Protein AF-Q9P0J0-2-F1 (afdb_monomer)

Secondary structure (DSSP, 8-state):
------------TT-PPPP--S------S--HHHHHHHHHHHHHHHHHHHHHHHHHHHHHHHHHHHHHHHHHHHHHHHHHHHHHHHHHHHHHHHHHHSTT-TT--TT--SSS--S--PPPHHHHHTTS-HHHHHHHHHHHHHHHHTS--GGGTTS-TT-TTHHHHHHHHHHHTT---TTSSTTTS-------------------------------------

Mean predicted aligned error: 18.31 Å

Nearest PDB structures (foldseek):
  8ugh-assembly1_1Z  TM=8.785E-01  e=8.898E-19  Sus scrofa
  8rgq-assembly1_Z  TM=8.713E-01  e=4.388E-18  Mus musculus
  7ak6-assembly1_Z  TM=8.778E-01  e=2.312E-17  Mus musculus
  7vye-assembly1_W  TM=9.819E-01  e=4.234E-14  Sus scrofa
  7vwl-assembly1_W  TM=9.814E-01  e=5.904E-14  Sus scrofa

Structure (mmCIF, N/CA/C/O backbone):
data_AF-Q9P0J0-2-F1
#
_entry.id   AF-Q9P0J0-2-F1
#
loop_
_atom_site.group_PDB
_atom_site.id
_atom_site.type_symbol
_atom_site.label_atom_id
_atom_site.label_alt_id
_atom_site.label_comp_id
_atom_site.label_asym_id
_atom_site.label_entity_id
_atom_site.label_seq_id
_atom_site.pdbx_PDB_ins_code
_atom_site.Cartn_x
_atom_site.Cartn_y
_atom_site.Cartn_z
_atom_site.occupancy
_atom_site.B_iso_or_equiv
_atom_site.auth_seq_id
_atom_site.auth_comp_id
_atom_site.auth_asym_id
_atom_site.auth_atom_id
_atom_site.pdbx_PDB_model_num
ATOM 1 N N . MET A 1 1 ? 49.072 -26.802 -98.086 1.00 48.25 1 MET A N 1
ATOM 2 C CA . MET A 1 1 ? 47.870 -27.649 -97.924 1.00 48.25 1 MET A CA 1
ATOM 3 C C . MET A 1 1 ? 46.819 -26.839 -97.174 1.00 48.25 1 MET A C 1
ATOM 5 O O . MET A 1 1 ? 47.057 -26.522 -96.017 1.00 48.25 1 MET A O 1
ATOM 9 N N . ALA A 1 2 ? 45.715 -26.447 -97.814 1.00 47.75 2 ALA A N 1
ATOM 10 C CA . ALA A 1 2 ? 44.548 -25.887 -97.123 1.00 47.75 2 ALA A CA 1
ATOM 11 C C . ALA A 1 2 ? 43.496 -27.003 -96.977 1.00 47.75 2 ALA A C 1
ATOM 13 O O . ALA A 1 2 ? 43.151 -27.625 -97.978 1.00 47.75 2 ALA A O 1
ATOM 14 N N . ALA A 1 3 ? 43.029 -27.283 -95.754 1.00 55.41 3 ALA A N 1
ATOM 15 C CA . ALA A 1 3 ? 42.023 -28.310 -95.451 1.00 55.41 3 ALA A CA 1
ATOM 16 C C . ALA A 1 3 ? 40.693 -27.668 -95.001 1.00 55.41 3 ALA A C 1
ATOM 18 O O . ALA A 1 3 ? 40.686 -26.706 -94.232 1.00 55.41 3 ALA A O 1
ATOM 19 N N . SER A 1 4 ? 39.577 -28.203 -95.506 1.00 58.38 4 SER A N 1
ATOM 20 C CA . SER A 1 4 ? 38.187 -27.764 -95.294 1.00 58.38 4 SER A CA 1
ATOM 21 C C . SER A 1 4 ? 37.695 -27.950 -93.850 1.00 58.38 4 SER A C 1
ATOM 23 O O . SER A 1 4 ? 38.013 -28.946 -93.207 1.00 58.38 4 SER A O 1
ATOM 25 N N . LYS A 1 5 ? 36.881 -27.013 -93.344 1.00 64.50 5 LYS A N 1
ATOM 26 C CA . LYS A 1 5 ? 36.536 -26.870 -91.916 1.00 64.50 5 LYS A CA 1
ATOM 27 C C . LYS A 1 5 ? 35.114 -27.380 -91.587 1.00 64.50 5 LYS A C 1
ATOM 29 O O . LYS A 1 5 ? 34.146 -26.883 -92.153 1.00 64.50 5 LYS A O 1
ATOM 34 N N . VAL A 1 6 ? 34.998 -28.336 -90.654 1.00 75.94 6 VAL A N 1
ATOM 35 C CA . VAL A 1 6 ? 33.744 -28.868 -90.057 1.00 75.94 6 VAL A CA 1
ATOM 36 C C . VAL A 1 6 ? 33.065 -27.811 -89.165 1.00 75.94 6 VAL A C 1
ATOM 38 O O . VAL A 1 6 ? 33.755 -27.073 -88.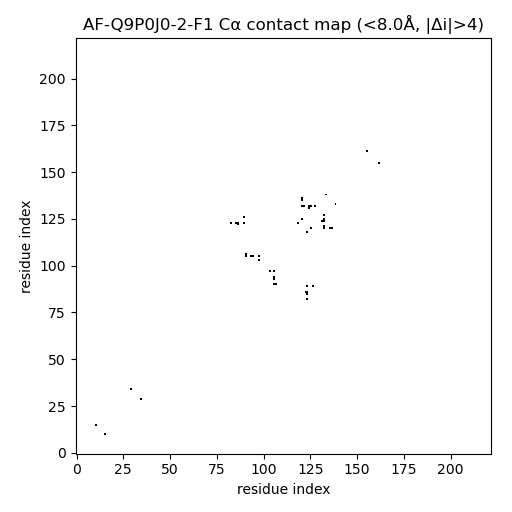460 1.00 75.94 6 VAL A O 1
ATOM 41 N N . LYS A 1 7 ? 31.722 -27.739 -89.171 1.00 77.19 7 LYS A N 1
ATOM 42 C CA . LYS A 1 7 ? 30.910 -26.834 -88.331 1.00 77.19 7 LYS A CA 1
ATOM 43 C C . LYS A 1 7 ? 30.279 -27.615 -87.164 1.00 77.19 7 LYS A C 1
ATOM 45 O O . LYS A 1 7 ? 29.222 -28.207 -87.326 1.00 77.19 7 LYS A O 1
ATOM 50 N N . GLN A 1 8 ? 30.965 -27.645 -86.021 1.00 86.56 8 GLN A N 1
ATOM 51 C CA . GLN A 1 8 ? 30.491 -28.196 -84.740 1.00 86.56 8 GLN A CA 1
ATOM 52 C C . GLN A 1 8 ? 29.826 -27.078 -83.918 1.00 86.56 8 GLN A C 1
ATOM 54 O O . GLN A 1 8 ? 30.292 -25.935 -83.986 1.00 86.56 8 GLN A O 1
ATOM 59 N N . ASP A 1 9 ? 28.809 -27.395 -83.108 1.00 85.12 9 ASP A N 1
ATOM 60 C CA . ASP A 1 9 ? 28.339 -26.483 -82.060 1.00 85.12 9 ASP A CA 1
ATOM 61 C C . ASP A 1 9 ? 29.479 -26.235 -81.071 1.00 85.12 9 ASP A C 1
ATOM 63 O O . ASP A 1 9 ? 29.944 -27.122 -80.356 1.00 85.12 9 ASP A O 1
ATOM 67 N N . MET A 1 10 ? 29.963 -25.005 -81.079 1.00 84.12 10 MET A N 1
ATOM 68 C CA . MET A 1 10 ? 30.933 -24.491 -80.130 1.00 84.12 10 MET A CA 1
ATOM 69 C C . MET A 1 10 ? 30.223 -23.452 -79.261 1.00 84.12 10 MET A C 1
ATOM 71 O O . MET A 1 10 ? 29.275 -22.819 -79.742 1.00 84.12 10 MET A O 1
ATOM 75 N N . PRO A 1 11 ? 30.647 -23.242 -77.999 1.00 85.94 11 PRO A N 1
ATOM 76 C CA . PRO A 1 11 ? 30.210 -22.062 -77.267 1.00 85.94 11 PRO A CA 1
ATOM 77 C C . PRO A 1 11 ? 30.457 -20.823 -78.140 1.00 85.94 11 PRO A C 1
ATOM 79 O O . PRO A 1 11 ? 31.408 -20.820 -78.935 1.00 85.94 11 PRO A O 1
ATOM 82 N N . PRO A 1 12 ? 29.610 -19.786 -78.026 1.00 84.56 12 PRO A N 1
ATOM 83 C CA . PRO A 1 12 ? 29.790 -18.570 -78.804 1.00 84.56 12 PRO A CA 1
ATOM 84 C C . PRO A 1 12 ? 31.242 -18.088 -78.662 1.00 84.56 12 PRO A C 1
ATOM 86 O O . PRO A 1 12 ? 31.808 -18.215 -77.570 1.00 84.56 12 PRO A O 1
ATOM 89 N N . PRO A 1 13 ? 31.878 -17.576 -79.732 1.00 79.56 13 PRO A N 1
ATOM 90 C CA . PRO A 1 13 ? 33.207 -16.987 -79.616 1.00 79.56 13 PRO A CA 1
ATOM 91 C C . PRO A 1 13 ? 33.130 -15.829 -78.604 1.00 79.56 13 PRO A C 1
ATOM 93 O O . PRO A 1 13 ? 32.589 -14.772 -78.911 1.00 79.56 13 PRO A O 1
ATOM 96 N N . GLY A 1 14 ? 33.579 -16.079 -77.366 1.00 87.31 14 GLY A N 1
ATOM 97 C CA . GLY A 1 14 ? 33.341 -15.232 -76.185 1.00 87.31 14 GLY A CA 1
ATOM 98 C C . GLY A 1 14 ? 32.964 -15.995 -74.902 1.00 87.31 14 GLY A C 1
ATOM 99 O O . GLY A 1 14 ? 33.111 -15.451 -73.812 1.00 87.31 14 GLY A O 1
ATOM 100 N N . GLY A 1 15 ? 32.551 -17.263 -75.008 1.00 88.19 15 GLY A N 1
ATOM 101 C CA . GLY A 1 15 ? 32.118 -18.080 -73.870 1.00 88.19 15 GLY A CA 1
ATOM 102 C C . GLY A 1 15 ? 30.765 -17.647 -73.288 1.00 88.19 15 GLY A C 1
ATOM 103 O O . GLY A 1 15 ? 30.146 -16.688 -73.744 1.00 88.19 15 GLY A O 1
ATOM 104 N N . TYR A 1 16 ? 30.282 -18.376 -72.280 1.00 89.19 16 TYR A N 1
ATOM 105 C CA . TYR A 1 16 ? 29.146 -17.927 -71.471 1.00 89.19 16 TYR A CA 1
ATOM 106 C C . TYR A 1 16 ? 29.608 -16.911 -70.424 1.00 89.19 16 TYR A C 1
ATOM 108 O O . TYR A 1 16 ? 30.768 -16.920 -70.005 1.00 89.19 16 TYR A O 1
ATOM 116 N N . GLY A 1 17 ? 28.687 -16.053 -69.983 1.00 90.56 17 GLY A N 1
ATOM 117 C CA . GLY A 1 17 ? 28.950 -15.133 -68.881 1.00 90.56 17 GLY A CA 1
ATOM 118 C C . GLY A 1 17 ? 29.396 -15.879 -67.610 1.00 90.56 17 GLY A C 1
ATOM 119 O O . GLY A 1 17 ? 29.002 -17.032 -67.408 1.00 90.56 17 GLY A O 1
ATOM 120 N N . PRO A 1 18 ? 30.207 -15.249 -66.745 1.00 91.31 18 PRO A N 1
ATOM 121 C CA . PRO A 1 18 ? 30.619 -15.854 -65.482 1.00 91.31 18 PRO A CA 1
ATOM 122 C C . PRO A 1 18 ? 29.413 -16.236 -64.610 1.00 91.31 18 PRO A C 1
ATOM 124 O O . PRO A 1 18 ? 28.496 -15.438 -64.427 1.00 91.31 18 PRO A O 1
ATOM 127 N N . ILE A 1 19 ? 29.428 -17.453 -64.058 1.00 89.44 19 ILE A N 1
ATOM 128 C CA . ILE A 1 19 ? 28.424 -17.936 -63.102 1.00 89.44 19 ILE A CA 1
ATOM 129 C C . ILE A 1 19 ? 29.005 -17.820 -61.691 1.00 89.44 19 ILE A C 1
ATOM 131 O O . ILE A 1 19 ? 30.003 -18.470 -61.364 1.00 89.44 19 ILE A O 1
ATOM 135 N N . ASP A 1 20 ? 28.357 -17.034 -60.834 1.00 90.75 20 ASP A N 1
ATOM 136 C CA . ASP A 1 20 ? 28.738 -16.892 -59.429 1.00 90.75 20 ASP A CA 1
ATOM 137 C C . ASP A 1 20 ? 28.285 -18.113 -58.610 1.00 90.75 20 ASP A C 1
ATOM 139 O O . ASP A 1 20 ? 27.206 -18.140 -58.026 1.00 90.75 20 ASP A O 1
ATOM 143 N N . TYR A 1 21 ? 29.132 -19.141 -58.525 1.00 92.44 21 TYR A N 1
ATOM 144 C CA . TYR A 1 21 ? 28.886 -20.332 -57.692 1.00 92.44 21 TYR A CA 1
ATOM 145 C C . TYR A 1 21 ? 29.146 -20.094 -56.192 1.00 92.44 21 TYR A C 1
ATOM 147 O O . TYR A 1 21 ? 28.904 -20.970 -55.358 1.00 92.44 21 TYR A O 1
ATOM 155 N N . LYS A 1 22 ? 29.695 -18.928 -55.827 1.00 93.25 22 LYS A N 1
ATOM 156 C CA . LYS A 1 22 ? 30.064 -18.600 -54.446 1.00 93.25 22 LYS A CA 1
ATOM 157 C C . LYS A 1 22 ? 28.842 -18.150 -53.652 1.00 93.25 22 LYS A C 1
ATOM 159 O O . LYS A 1 22 ? 28.061 -17.313 -54.089 1.00 93.25 22 LYS A O 1
ATOM 164 N N . ARG A 1 23 ? 28.750 -18.631 -52.412 1.00 92.75 23 ARG A N 1
ATOM 165 C CA . ARG A 1 23 ? 27.765 -18.171 -51.429 1.00 92.75 23 ARG A CA 1
ATOM 166 C C . ARG A 1 23 ? 27.988 -16.682 -51.109 1.00 92.75 23 ARG A C 1
ATOM 168 O O . ARG A 1 23 ? 28.930 -16.336 -50.402 1.00 92.75 23 ARG A O 1
ATOM 175 N N . ASN A 1 24 ? 27.097 -15.813 -51.576 1.00 87.69 24 ASN A N 1
ATOM 176 C CA . ASN A 1 24 ? 27.168 -14.356 -51.427 1.00 87.69 24 ASN A CA 1
ATOM 177 C C . ASN A 1 24 ? 26.191 -13.823 -50.359 1.00 87.69 24 ASN A C 1
ATOM 179 O O . ASN A 1 24 ? 25.325 -13.003 -50.656 1.00 87.69 24 ASN A O 1
ATOM 183 N N . LEU A 1 25 ? 26.313 -14.261 -49.095 1.00 88.12 25 LEU A N 1
ATOM 184 C CA . LEU A 1 25 ? 25.447 -13.716 -48.038 1.00 88.12 25 LEU A CA 1
ATOM 185 C C . LEU A 1 25 ? 25.870 -12.293 -47.664 1.00 88.12 25 LEU A C 1
ATOM 187 O O . LEU A 1 25 ? 26.957 -12.110 -47.107 1.00 88.12 25 LEU A O 1
ATOM 191 N N . PRO A 1 26 ? 25.007 -11.290 -47.881 1.00 87.06 26 PRO A N 1
ATOM 192 C CA . PRO A 1 26 ? 25.301 -9.940 -47.451 1.00 87.06 26 PRO A CA 1
ATOM 193 C C . PRO A 1 26 ? 25.247 -9.892 -45.922 1.00 87.06 26 PRO A C 1
ATOM 195 O O . PRO A 1 26 ? 24.241 -10.261 -45.312 1.00 87.06 26 PRO A O 1
ATOM 198 N N . ARG A 1 27 ? 26.326 -9.418 -45.291 1.00 82.19 27 ARG A N 1
ATOM 199 C CA . ARG A 1 27 ? 26.334 -9.100 -43.857 1.00 82.19 27 ARG A CA 1
ATOM 200 C C . ARG A 1 27 ? 25.465 -7.861 -43.635 1.00 82.19 27 ARG A C 1
ATOM 202 O O . ARG A 1 27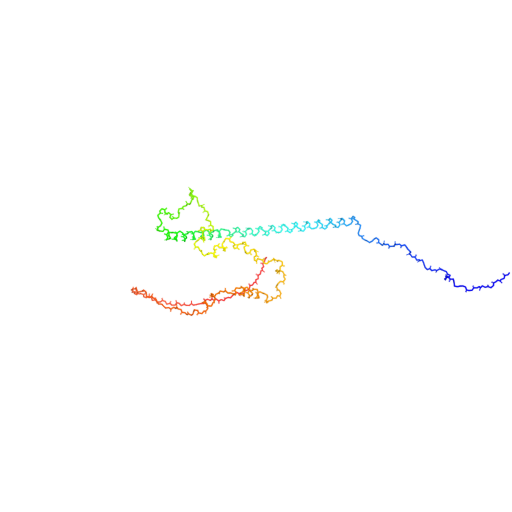 ? 25.955 -6.739 -43.672 1.00 82.19 27 ARG A O 1
ATOM 209 N N . ARG A 1 28 ? 24.158 -8.073 -43.483 1.00 85.19 28 ARG A N 1
ATOM 210 C CA . ARG A 1 28 ? 23.184 -7.035 -43.131 1.00 85.19 28 ARG A CA 1
ATOM 211 C C . ARG A 1 28 ? 22.968 -7.052 -41.624 1.00 85.19 28 ARG A C 1
ATOM 213 O O . ARG A 1 28 ? 22.782 -8.119 -41.047 1.00 85.19 28 ARG A O 1
ATOM 220 N N . GLY A 1 29 ? 22.984 -5.879 -41.007 1.00 87.75 29 GLY A N 1
ATOM 221 C CA . GLY A 1 29 ? 22.759 -5.719 -39.576 1.00 87.75 29 GLY A CA 1
ATOM 222 C C . GLY A 1 29 ? 23.622 -4.616 -38.981 1.00 87.75 29 GLY A C 1
ATOM 223 O O . GLY A 1 29 ? 24.635 -4.214 -39.551 1.00 87.75 29 GLY A O 1
ATOM 224 N N . LEU A 1 30 ? 23.193 -4.125 -37.826 1.00 86.50 30 LEU A N 1
ATOM 225 C CA . LEU A 1 30 ? 23.955 -3.193 -37.008 1.00 86.50 30 LEU A CA 1
ATOM 226 C C . LEU A 1 30 ? 25.161 -3.918 -36.385 1.00 86.50 30 LEU A C 1
ATOM 228 O O . LEU A 1 30 ? 25.089 -5.106 -36.072 1.00 86.50 30 LEU A O 1
ATOM 232 N N . SER A 1 31 ? 26.274 -3.209 -36.197 1.00 90.06 31 SER A N 1
ATOM 233 C CA . SER A 1 31 ? 27.426 -3.730 -35.449 1.00 90.06 31 SER A CA 1
ATOM 234 C C . SER A 1 31 ? 27.014 -4.110 -34.018 1.00 90.06 31 SER A C 1
ATOM 236 O O . SER A 1 31 ? 26.169 -3.436 -33.420 1.00 90.06 31 SER A O 1
ATOM 238 N N . GLY A 1 32 ? 27.631 -5.141 -33.428 1.00 90.50 32 GLY A N 1
ATOM 239 C CA . GLY A 1 32 ? 27.339 -5.558 -32.048 1.00 90.50 32 GLY A CA 1
ATOM 240 C C . GLY A 1 32 ? 27.475 -4.407 -31.041 1.00 90.50 32 GLY A C 1
ATOM 241 O O . GLY A 1 32 ? 26.612 -4.222 -30.188 1.00 90.50 32 GLY A O 1
ATOM 242 N N . TYR A 1 33 ? 28.481 -3.543 -31.219 1.00 94.19 33 TYR A N 1
ATOM 243 C CA . TYR A 1 33 ? 28.646 -2.332 -30.407 1.00 94.19 33 TYR A CA 1
ATOM 244 C C . TYR A 1 33 ? 27.510 -1.323 -30.598 1.00 94.19 33 TYR A C 1
ATOM 246 O O . TYR A 1 33 ? 27.054 -0.723 -29.629 1.00 94.19 33 TYR A O 1
ATOM 254 N N . SER A 1 34 ? 27.016 -1.154 -31.829 1.00 93.81 34 SER A N 1
ATOM 255 C CA . SER A 1 34 ? 25.881 -0.257 -32.080 1.00 93.81 34 SER A CA 1
ATOM 256 C C . SER A 1 34 ? 24.580 -0.781 -31.471 1.00 93.81 34 SER A C 1
ATOM 258 O O . SER A 1 34 ? 23.796 0.014 -30.967 1.00 93.81 34 SER A O 1
ATOM 260 N N . MET A 1 35 ? 24.375 -2.102 -31.421 1.00 93.50 35 MET A N 1
ATOM 261 C CA . MET A 1 35 ? 23.232 -2.684 -30.710 1.00 93.50 35 MET A CA 1
ATOM 262 C C . MET A 1 35 ? 23.311 -2.415 -29.203 1.00 93.50 35 MET A C 1
ATOM 264 O O . MET A 1 35 ? 22.318 -1.998 -28.610 1.00 93.50 35 MET A O 1
ATOM 268 N N . LEU A 1 36 ? 24.493 -2.582 -28.595 1.00 95.31 36 LEU A N 1
ATOM 269 C CA . LEU A 1 36 ? 24.708 -2.267 -27.177 1.00 95.31 36 LEU A CA 1
ATOM 270 C C . LEU A 1 36 ? 24.485 -0.779 -26.883 1.00 95.31 36 LEU A C 1
ATOM 272 O O . LEU A 1 36 ? 23.824 -0.445 -25.902 1.00 95.31 36 LEU A O 1
ATOM 276 N N . ALA A 1 37 ? 24.973 0.112 -27.748 1.00 96.25 37 ALA A N 1
ATOM 277 C CA . ALA A 1 37 ? 24.771 1.551 -27.601 1.00 96.25 37 ALA A CA 1
ATOM 278 C C . ALA A 1 37 ? 23.284 1.939 -27.675 1.00 96.25 37 ALA A C 1
ATOM 280 O O . ALA A 1 37 ? 22.811 2.710 -26.841 1.00 96.25 37 ALA A O 1
ATOM 281 N N . ILE A 1 38 ? 22.529 1.367 -28.621 1.00 97.00 38 ILE A N 1
ATOM 282 C CA . ILE A 1 38 ? 21.077 1.582 -28.729 1.00 97.00 38 ILE A CA 1
ATOM 283 C C . ILE A 1 38 ? 20.362 1.044 -27.485 1.00 97.00 38 ILE A C 1
ATOM 285 O O . ILE A 1 38 ? 19.526 1.742 -26.914 1.00 97.00 38 ILE A O 1
ATOM 289 N N . GLY A 1 39 ? 20.724 -0.158 -27.026 1.00 96.50 39 GLY A N 1
ATOM 290 C CA . GLY A 1 39 ? 20.168 -0.759 -25.814 1.00 96.50 39 GLY A CA 1
ATOM 291 C C . GLY A 1 39 ? 20.367 0.137 -24.592 1.00 96.50 39 GLY A C 1
ATOM 292 O O . GLY A 1 39 ? 19.395 0.522 -23.945 1.00 96.50 39 GLY A O 1
ATOM 293 N N . ILE A 1 40 ? 21.604 0.560 -24.328 1.00 97.62 40 ILE A N 1
ATOM 294 C CA . ILE A 1 40 ? 21.923 1.461 -23.211 1.00 97.62 40 ILE A CA 1
ATOM 295 C C . ILE A 1 40 ? 21.189 2.802 -23.361 1.00 97.62 40 ILE A C 1
ATOM 297 O O . ILE A 1 40 ? 20.609 3.287 -22.392 1.00 97.62 40 ILE A O 1
ATOM 301 N N . GLY A 1 41 ? 21.137 3.374 -24.568 1.00 97.75 41 GLY A N 1
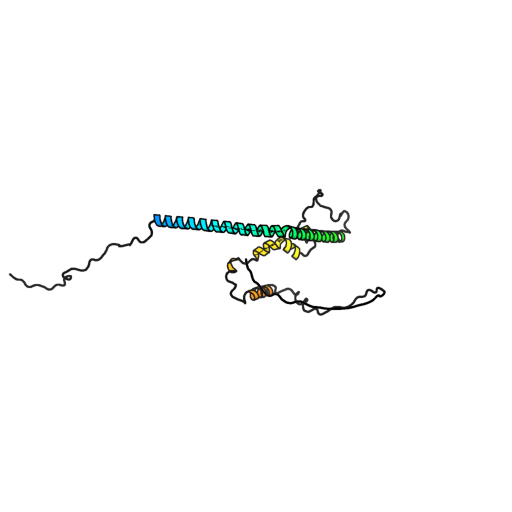ATOM 302 C CA . GLY A 1 41 ? 20.405 4.615 -24.835 1.00 97.75 41 GLY A CA 1
ATOM 303 C C . GLY A 1 41 ? 18.912 4.509 -24.509 1.00 97.75 41 GLY A C 1
ATOM 304 O O . GLY A 1 41 ? 18.361 5.383 -23.837 1.00 97.75 41 GLY A O 1
ATOM 305 N N . THR A 1 42 ? 18.266 3.409 -24.910 1.00 97.44 42 THR A N 1
ATOM 306 C CA . THR A 1 42 ? 16.846 3.162 -24.601 1.00 97.44 42 THR A CA 1
ATOM 307 C C . THR A 1 42 ? 16.601 2.965 -23.107 1.00 97.44 42 THR A C 1
ATOM 309 O O . THR A 1 42 ? 15.615 3.484 -22.587 1.00 97.44 42 THR A O 1
ATOM 312 N N . LEU A 1 43 ? 17.515 2.299 -22.391 1.00 97.62 43 LEU A N 1
ATOM 313 C CA . LEU A 1 43 ? 17.424 2.118 -20.941 1.00 97.62 43 LEU A CA 1
ATOM 314 C C . LEU A 1 43 ? 17.578 3.446 -20.196 1.00 97.62 43 LEU A C 1
ATOM 316 O O . LEU A 1 43 ? 16.770 3.740 -19.319 1.00 97.62 43 LEU A O 1
ATOM 320 N N . ILE A 1 44 ? 18.560 4.276 -20.562 1.00 98.06 44 ILE A N 1
ATOM 321 C CA . ILE A 1 44 ? 18.752 5.607 -19.961 1.00 98.06 44 ILE A CA 1
ATOM 322 C C . ILE A 1 44 ? 17.497 6.465 -20.166 1.00 98.06 44 ILE A C 1
ATOM 324 O O . ILE A 1 44 ? 17.005 7.081 -19.219 1.00 98.06 44 ILE A O 1
ATOM 328 N N . TYR A 1 45 ? 16.934 6.458 -21.377 1.00 97.81 45 TYR A N 1
ATOM 329 C CA . TYR A 1 45 ? 15.690 7.167 -21.674 1.00 97.81 45 TYR A CA 1
ATOM 330 C C . TYR A 1 45 ? 14.493 6.611 -20.879 1.00 97.81 45 TYR A C 1
ATOM 332 O O . TYR A 1 45 ? 13.723 7.374 -20.287 1.00 97.81 45 TYR A O 1
ATOM 340 N N . GLY A 1 46 ? 14.369 5.284 -20.793 1.00 97.94 46 GLY A N 1
ATOM 341 C CA . GLY A 1 46 ? 13.343 4.598 -20.009 1.00 97.94 46 GLY A CA 1
ATOM 342 C C . GLY A 1 46 ? 13.409 4.961 -18.525 1.00 97.94 46 GLY A C 1
ATOM 343 O O . GLY A 1 46 ? 12.416 5.416 -17.958 1.00 97.94 46 GLY A O 1
ATOM 344 N N . HIS A 1 47 ? 14.589 4.873 -17.909 1.00 97.94 47 HIS A N 1
ATOM 345 C CA . HIS A 1 47 ? 14.804 5.273 -16.517 1.00 97.94 47 HIS A CA 1
ATOM 346 C C . HIS A 1 47 ? 14.506 6.759 -16.276 1.00 97.94 47 HIS A C 1
ATOM 348 O O . HIS A 1 47 ? 13.892 7.100 -15.262 1.00 97.94 47 HIS A O 1
ATOM 354 N N . TRP A 1 48 ? 14.874 7.647 -17.205 1.00 98.00 48 TRP A N 1
ATOM 355 C CA . TRP A 1 48 ? 14.578 9.079 -17.099 1.00 98.00 48 TRP A CA 1
ATOM 356 C C . TRP A 1 48 ? 13.067 9.368 -17.137 1.00 98.00 48 TRP A C 1
ATOM 358 O O . TRP A 1 48 ? 12.561 10.124 -16.302 1.00 98.00 48 TRP A O 1
ATOM 368 N N . SER A 1 49 ? 12.332 8.720 -18.046 1.00 97.62 49 SER A N 1
ATOM 369 C CA . SER A 1 49 ? 10.874 8.864 -18.160 1.00 97.62 49 SER A CA 1
ATOM 370 C C . SER A 1 49 ? 10.133 8.342 -16.919 1.00 97.62 49 SER A C 1
ATOM 372 O O . SER A 1 49 ? 9.292 9.052 -16.363 1.00 97.62 49 SER A O 1
ATOM 374 N N . ILE A 1 50 ? 10.520 7.168 -16.400 1.00 97.81 50 ILE A N 1
ATOM 375 C CA . ILE A 1 50 ? 9.989 6.599 -15.150 1.00 97.81 50 ILE A CA 1
ATOM 376 C C . ILE A 1 50 ? 10.299 7.506 -13.957 1.00 97.81 50 ILE A C 1
ATOM 378 O O . ILE A 1 50 ? 9.433 7.726 -13.113 1.00 97.81 50 ILE A O 1
ATOM 382 N N . MET A 1 51 ? 11.505 8.077 -13.878 1.00 97.38 51 MET A N 1
ATOM 383 C CA . MET A 1 51 ? 11.862 9.013 -12.811 1.00 97.38 51 MET A CA 1
ATOM 384 C C . MET A 1 51 ? 10.967 10.259 -12.830 1.00 97.38 51 MET A C 1
ATOM 386 O O . MET A 1 51 ? 10.496 10.683 -11.773 1.00 97.38 51 MET A O 1
ATOM 390 N N . LYS A 1 52 ? 10.699 10.830 -14.013 1.00 97.12 52 LYS A N 1
ATOM 391 C CA . LYS A 1 52 ? 9.773 11.962 -14.170 1.00 97.12 52 LYS A CA 1
ATOM 392 C C . LYS A 1 52 ? 8.353 11.579 -13.736 1.00 97.12 52 LYS A C 1
ATOM 394 O O . LYS A 1 52 ? 7.755 12.293 -12.938 1.00 97.12 52 LYS A O 1
ATOM 399 N N . TRP A 1 53 ? 7.853 10.429 -14.189 1.00 97.94 53 TRP A N 1
ATOM 400 C CA . TRP A 1 53 ? 6.509 9.948 -13.861 1.00 97.94 53 TRP A CA 1
ATOM 401 C C . TRP A 1 53 ? 6.329 9.605 -12.378 1.00 97.94 53 TRP A C 1
ATOM 403 O O . TRP A 1 53 ? 5.321 9.951 -11.774 1.00 97.94 53 TRP A O 1
ATOM 413 N N . ASN A 1 54 ? 7.319 8.977 -11.743 1.00 97.88 54 ASN A N 1
ATOM 414 C CA . ASN A 1 54 ? 7.268 8.656 -10.316 1.00 97.88 54 ASN A CA 1
ATOM 415 C C . ASN A 1 54 ? 7.248 9.909 -9.438 1.00 97.88 54 ASN A C 1
ATOM 417 O O . ASN A 1 54 ? 6.619 9.900 -8.383 1.00 97.88 54 ASN A O 1
ATOM 421 N N . ARG A 1 55 ? 7.925 10.986 -9.855 1.00 97.38 55 ARG A N 1
ATOM 422 C CA . ARG A 1 55 ? 7.838 12.279 -9.160 1.00 97.38 55 ARG A CA 1
ATOM 423 C C . ARG A 1 55 ? 6.429 12.849 -9.245 1.00 97.38 55 ARG A C 1
ATOM 425 O O . ARG A 1 55 ? 5.921 13.305 -8.230 1.00 97.38 55 ARG A O 1
ATOM 432 N N . GLU A 1 56 ? 5.804 12.755 -10.412 1.00 97.25 56 GLU A N 1
ATOM 433 C CA . GLU A 1 56 ? 4.434 13.223 -10.607 1.00 97.25 56 GLU A CA 1
ATOM 434 C C . GLU A 1 56 ? 3.420 12.396 -9.812 1.00 97.25 56 GLU A C 1
ATOM 436 O O . GLU A 1 56 ? 2.636 12.955 -9.056 1.00 97.25 56 GLU A O 1
ATOM 441 N N . ARG A 1 57 ? 3.515 11.060 -9.850 1.00 97.50 57 ARG A N 1
ATOM 442 C CA . ARG A 1 57 ? 2.669 10.183 -9.022 1.00 97.50 57 ARG A CA 1
ATOM 443 C C . ARG A 1 57 ? 2.780 10.490 -7.533 1.00 97.50 57 ARG A C 1
ATOM 445 O O . ARG A 1 57 ? 1.777 10.432 -6.836 1.00 97.50 57 ARG A O 1
ATOM 452 N N . ARG A 1 58 ? 3.978 10.828 -7.042 1.00 97.50 58 ARG A N 1
ATOM 453 C CA . ARG A 1 58 ? 4.149 11.228 -5.640 1.00 97.50 58 ARG A CA 1
ATOM 454 C C . ARG A 1 58 ? 3.482 12.563 -5.320 1.00 97.50 58 ARG A C 1
ATOM 456 O O . ARG A 1 58 ? 2.975 12.689 -4.217 1.00 97.50 58 ARG A O 1
ATOM 463 N N . ARG A 1 59 ? 3.451 13.524 -6.249 1.00 97.62 59 ARG A N 1
ATOM 464 C CA . ARG A 1 59 ? 2.710 14.786 -6.061 1.00 97.62 59 ARG A CA 1
ATOM 465 C C . ARG A 1 59 ? 1.210 14.528 -5.958 1.00 97.62 59 ARG A C 1
ATOM 467 O O . ARG A 1 59 ? 0.617 14.936 -4.973 1.00 97.62 59 ARG A O 1
ATOM 474 N N . LEU A 1 60 ? 0.659 13.734 -6.877 1.00 97.75 60 LEU A N 1
ATOM 475 C CA . LEU A 1 60 ? -0.752 13.330 -6.842 1.00 97.75 60 LEU A CA 1
ATOM 476 C C . LEU A 1 60 ? -1.108 12.584 -5.545 1.00 97.75 60 LEU A C 1
ATOM 478 O O . LEU A 1 60 ? -2.118 12.867 -4.921 1.00 97.75 60 LEU A O 1
ATOM 482 N N . GLN A 1 61 ? -0.243 11.675 -5.083 1.00 97.88 61 GLN A N 1
ATOM 483 C CA . GLN A 1 61 ? -0.452 10.987 -3.803 1.00 97.88 61 GLN A CA 1
ATOM 484 C C . GLN A 1 61 ? -0.422 11.938 -2.602 1.00 97.88 61 GLN A C 1
ATOM 486 O O . GLN A 1 61 ? -1.149 11.718 -1.638 1.00 97.88 61 GLN A O 1
ATOM 491 N N . ILE A 1 62 ? 0.429 12.967 -2.630 1.00 98.38 62 ILE A N 1
ATOM 492 C CA . ILE A 1 62 ? 0.460 13.992 -1.580 1.00 98.38 62 ILE A CA 1
ATOM 493 C C . ILE A 1 62 ? -0.851 14.783 -1.593 1.00 98.38 62 ILE A C 1
ATOM 495 O O . ILE A 1 62 ? -1.452 14.927 -0.534 1.00 98.38 62 ILE A O 1
ATOM 499 N N . GLU A 1 63 ? -1.336 15.197 -2.767 1.00 98.00 63 GLU A N 1
ATOM 500 C CA . GLU A 1 63 ? -2.637 15.866 -2.922 1.00 98.00 63 GLU A CA 1
ATOM 501 C C . GLU A 1 63 ? -3.791 14.997 -2.382 1.00 98.00 63 GLU A C 1
ATOM 503 O O . GLU A 1 63 ? -4.617 15.482 -1.608 1.00 98.00 63 GLU A O 1
ATOM 508 N N . ASP A 1 64 ? -3.808 13.694 -2.695 1.00 98.31 64 ASP A N 1
ATOM 509 C CA . ASP A 1 64 ? -4.800 12.740 -2.173 1.00 98.31 64 ASP A CA 1
ATOM 510 C C . ASP A 1 64 ? -4.736 12.616 -0.638 1.00 98.31 64 ASP A C 1
ATOM 512 O O . ASP A 1 64 ? -5.765 12.533 0.043 1.00 98.31 64 ASP A O 1
ATOM 516 N N . PHE A 1 65 ? -3.528 12.596 -0.062 1.00 98.31 65 PHE A N 1
ATOM 517 C CA . PHE A 1 65 ? -3.353 12.535 1.389 1.00 98.31 65 PHE A CA 1
ATOM 518 C C . PHE A 1 65 ? -3.748 13.840 2.079 1.00 98.31 65 PHE A C 1
ATOM 520 O O . PHE A 1 65 ? -4.391 13.781 3.125 1.00 98.31 65 PHE A O 1
ATOM 527 N N . GLU A 1 66 ? -3.426 14.997 1.505 1.00 98.38 66 GLU A N 1
ATOM 528 C CA . GLU A 1 66 ? -3.854 16.305 2.009 1.00 98.38 66 GLU A CA 1
ATOM 529 C C . GLU A 1 66 ? -5.382 16.439 1.963 1.00 98.38 66 GLU A C 1
ATOM 531 O O . GLU A 1 66 ? -5.997 16.823 2.962 1.00 98.38 66 GLU A O 1
ATOM 536 N N . ALA A 1 67 ? -6.010 16.013 0.861 1.00 98.00 67 ALA A N 1
ATOM 537 C CA . ALA A 1 67 ? -7.463 15.951 0.731 1.00 98.00 67 ALA A CA 1
ATOM 538 C C . ALA A 1 67 ? -8.091 15.039 1.798 1.00 98.00 67 ALA A C 1
ATOM 540 O O . ALA A 1 67 ? -9.089 15.402 2.425 1.00 98.00 67 ALA A O 1
ATOM 541 N N . ARG A 1 68 ? -7.484 13.875 2.068 1.00 97.88 68 ARG A N 1
ATOM 542 C CA . ARG A 1 68 ? -7.933 12.985 3.146 1.00 97.88 68 ARG A CA 1
ATOM 543 C C . ARG A 1 68 ? -7.785 13.644 4.515 1.00 97.88 68 ARG A C 1
ATOM 545 O O . ARG A 1 68 ? -8.747 13.623 5.276 1.00 97.88 68 ARG A O 1
ATOM 552 N N . ILE A 1 69 ? -6.624 14.224 4.830 1.00 98.31 69 ILE A N 1
ATOM 553 C CA . ILE A 1 69 ? -6.343 14.877 6.121 1.00 98.31 69 ILE A CA 1
ATOM 554 C C . ILE A 1 69 ? -7.359 15.990 6.408 1.00 98.31 69 ILE A C 1
ATOM 556 O O . ILE A 1 69 ? -7.830 16.093 7.539 1.00 98.31 69 ILE A O 1
ATOM 560 N N . ALA A 1 70 ? -7.760 16.756 5.389 1.00 98.06 70 ALA A N 1
ATOM 561 C CA . ALA A 1 70 ? -8.788 17.787 5.520 1.00 98.06 70 ALA A CA 1
ATOM 562 C C . ALA A 1 70 ? -10.171 17.226 5.914 1.00 98.06 70 ALA A C 1
ATOM 564 O O . ALA A 1 70 ? -10.910 17.873 6.655 1.00 98.06 70 ALA A O 1
ATOM 565 N N . LEU A 1 71 ? -10.519 16.017 5.455 1.00 98.00 71 LEU A N 1
ATOM 566 C CA . LEU A 1 71 ? -11.805 15.362 5.736 1.00 98.00 71 LEU A CA 1
ATOM 567 C C . LEU A 1 71 ? -11.808 14.520 7.023 1.00 98.00 71 LEU A C 1
ATOM 569 O O . LEU A 1 71 ? -12.871 14.316 7.612 1.00 98.00 71 LEU A O 1
ATOM 573 N N . LEU A 1 72 ? -10.642 14.044 7.479 1.00 98.19 72 LEU A N 1
ATOM 574 C CA . LEU A 1 72 ? -10.505 13.180 8.660 1.00 98.19 72 LEU A CA 1
ATOM 575 C C . LEU A 1 72 ? -11.272 13.656 9.909 1.00 98.19 72 LEU A C 1
ATOM 577 O O . LEU A 1 72 ? -11.961 12.819 10.488 1.00 98.19 72 LEU A O 1
ATOM 581 N N . PRO A 1 73 ? -11.209 14.929 10.357 1.00 98.31 73 PRO A N 1
ATOM 582 C CA . PRO A 1 73 ? -11.884 15.329 11.595 1.00 98.31 73 PRO A CA 1
ATOM 583 C C . PRO A 1 73 ? -13.414 15.240 11.508 1.00 98.31 73 PRO A C 1
ATOM 585 O O . PRO A 1 73 ? -14.064 14.933 12.506 1.00 98.31 73 PRO A O 1
ATOM 588 N N . LEU A 1 74 ? -13.994 15.472 10.325 1.00 98.12 74 LEU A N 1
ATOM 589 C CA . LEU A 1 74 ? -15.436 15.330 10.114 1.00 98.12 74 LEU A CA 1
ATOM 590 C C . LEU A 1 74 ? -15.849 13.859 10.160 1.00 98.12 74 LEU A C 1
ATOM 592 O O . LEU A 1 74 ? -16.754 13.501 10.911 1.00 98.12 74 LEU A O 1
ATOM 596 N N . LEU A 1 75 ? -15.136 13.007 9.417 1.00 97.88 75 LEU A N 1
ATOM 597 C CA . LEU A 1 75 ? -15.392 11.567 9.403 1.00 97.88 75 LEU A CA 1
ATOM 598 C C . LEU A 1 75 ? -15.218 10.955 10.795 1.00 97.88 75 LEU A C 1
ATOM 600 O O . LEU A 1 75 ? -16.042 10.145 11.205 1.00 97.88 75 LEU A O 1
ATOM 604 N N . GLN A 1 76 ? -14.200 11.390 11.544 1.00 98.25 76 GLN A N 1
ATOM 605 C CA . GLN A 1 76 ? -13.972 10.948 12.917 1.00 98.25 76 GLN A CA 1
ATOM 606 C C . GLN A 1 76 ? -15.161 11.300 13.824 1.00 98.25 76 GLN A C 1
ATOM 608 O O . GLN A 1 76 ? -15.662 10.443 14.549 1.00 98.25 76 GLN A O 1
ATOM 613 N N . ALA A 1 77 ? -15.672 12.533 13.742 1.00 98.50 77 ALA A N 1
ATOM 614 C CA . ALA A 1 77 ? -16.833 12.949 14.525 1.00 98.50 77 ALA A CA 1
ATOM 615 C C . ALA A 1 77 ? -18.106 12.159 14.165 1.00 98.50 77 ALA A C 1
ATOM 617 O O . ALA A 1 77 ? -18.903 11.831 15.045 1.00 98.50 77 ALA A O 1
ATOM 618 N N . GLU A 1 78 ? -18.311 11.838 12.885 1.00 98.62 78 GLU A N 1
ATOM 619 C CA . GLU A 1 78 ? -19.427 11.000 12.431 1.00 98.62 78 GLU A CA 1
ATOM 620 C C . GLU A 1 78 ? -19.303 9.556 12.933 1.00 98.62 78 GLU A C 1
ATOM 622 O O . GLU A 1 78 ? -20.284 8.992 13.425 1.00 98.62 78 GLU A O 1
ATOM 627 N N . THR A 1 79 ? -18.105 8.967 12.874 1.00 98.00 79 THR A N 1
ATOM 628 C CA . THR A 1 79 ? -17.859 7.611 13.384 1.00 98.00 79 THR A CA 1
ATOM 629 C C . THR A 1 79 ? -18.018 7.528 14.898 1.00 98.00 79 THR A C 1
ATOM 631 O O . THR A 1 79 ? -18.619 6.573 15.396 1.00 98.00 79 THR A O 1
ATOM 634 N N . ASP A 1 80 ? -17.565 8.545 15.634 1.00 98.44 80 ASP A N 1
ATOM 635 C CA . ASP A 1 80 ? -17.698 8.603 17.091 1.00 98.44 80 ASP A CA 1
ATOM 636 C C . ASP A 1 80 ? -19.182 8.691 17.486 1.00 98.44 80 ASP A C 1
ATOM 638 O O . ASP A 1 80 ? -19.657 7.921 18.319 1.00 98.44 80 ASP A O 1
ATOM 642 N N . ARG A 1 81 ? -19.971 9.545 16.814 1.00 98.38 81 ARG A N 1
ATOM 643 C CA . ARG A 1 81 ? -21.431 9.617 17.028 1.00 98.38 81 ARG A CA 1
ATOM 644 C C . ARG A 1 81 ? -22.121 8.291 16.723 1.00 98.38 81 ARG A C 1
ATOM 646 O O . ARG A 1 81 ? -22.930 7.834 17.525 1.00 98.38 81 ARG A O 1
ATOM 653 N N . ARG A 1 82 ? -21.794 7.667 15.587 1.00 97.69 82 ARG A N 1
ATOM 654 C CA . ARG A 1 82 ? -22.398 6.397 15.159 1.00 97.69 82 ARG A CA 1
ATOM 655 C C . ARG A 1 82 ? -22.112 5.272 16.155 1.00 97.69 82 ARG A C 1
ATOM 657 O O . ARG A 1 82 ? -23.015 4.519 16.502 1.00 97.69 82 ARG A O 1
ATOM 664 N N . THR A 1 83 ? -20.867 5.145 16.610 1.00 97.38 83 THR A N 1
ATOM 665 C CA . THR A 1 83 ? -20.460 4.088 17.554 1.00 97.38 83 THR A CA 1
ATOM 666 C C . THR A 1 83 ? -21.139 4.249 18.912 1.00 97.38 83 THR A C 1
ATOM 668 O O . THR A 1 83 ? -21.682 3.277 19.432 1.00 97.38 83 THR A O 1
ATOM 671 N N . LEU A 1 84 ? -21.199 5.473 19.447 1.00 97.69 84 LEU A N 1
ATOM 672 C CA . LEU A 1 84 ? -21.876 5.754 20.715 1.00 97.69 84 LEU A CA 1
ATOM 673 C C . LEU A 1 84 ? -23.395 5.562 20.636 1.00 97.69 84 LEU A C 1
ATOM 675 O O . LEU A 1 84 ? -23.981 5.074 21.598 1.00 97.69 84 LEU A O 1
ATOM 679 N N . GLN A 1 85 ? -24.030 5.901 19.508 1.00 97.88 85 GLN A N 1
ATOM 680 C CA . GLN A 1 85 ? -25.455 5.628 19.281 1.00 97.88 85 GLN A CA 1
ATOM 681 C C . GLN A 1 85 ? -25.752 4.127 19.335 1.00 97.88 85 GLN A C 1
ATOM 683 O O . GLN A 1 85 ? -26.608 3.713 20.108 1.00 97.88 85 GLN A O 1
ATOM 688 N N . MET A 1 86 ? -24.993 3.313 18.595 1.00 97.19 86 MET A N 1
ATOM 689 C CA . MET A 1 86 ? -25.179 1.856 18.586 1.00 97.19 86 MET A CA 1
ATOM 690 C C . MET A 1 86 ? -24.950 1.238 19.970 1.00 97.19 86 MET A C 1
ATOM 692 O O . MET A 1 86 ? -25.723 0.394 20.404 1.00 97.19 86 MET A O 1
ATOM 696 N N . LEU A 1 87 ? -23.922 1.682 20.699 1.00 97.31 87 LEU A N 1
ATOM 697 C CA . LEU A 1 87 ? -23.688 1.206 22.064 1.00 97.31 87 LEU A CA 1
ATOM 698 C C . LEU A 1 87 ? -24.804 1.624 23.022 1.00 97.31 87 LEU A C 1
ATOM 700 O O . LEU A 1 87 ? -25.173 0.851 23.900 1.00 97.31 87 LEU A O 1
ATOM 704 N N . ARG A 1 88 ? -25.357 2.831 22.859 1.00 97.50 88 ARG A N 1
ATOM 705 C CA . ARG A 1 88 ? -26.477 3.299 23.675 1.00 97.50 88 ARG A CA 1
ATOM 706 C C . ARG A 1 88 ? -27.740 2.475 23.424 1.00 97.50 88 ARG A C 1
ATOM 708 O O . ARG A 1 88 ? -28.376 2.086 24.396 1.00 97.50 88 ARG A O 1
ATOM 715 N N . GLU A 1 89 ? -28.058 2.198 22.160 1.00 97.31 89 GLU A N 1
ATOM 716 C CA . GLU A 1 89 ? -29.160 1.314 21.754 1.00 97.31 89 GLU A CA 1
ATOM 717 C C . GLU A 1 89 ? -28.983 -0.085 22.361 1.00 97.31 89 GLU A C 1
ATOM 719 O O . GLU A 1 89 ? -29.876 -0.578 23.048 1.00 97.31 89 GLU A O 1
ATOM 724 N N . ASN A 1 90 ? -27.794 -0.679 22.214 1.00 97.06 90 ASN A N 1
ATOM 725 C CA . ASN A 1 90 ? -27.507 -2.015 22.736 1.00 97.06 90 ASN A CA 1
ATOM 726 C C . ASN A 1 90 ? -27.597 -2.076 24.270 1.00 97.06 90 ASN A C 1
ATOM 728 O O . ASN A 1 90 ? -28.103 -3.058 24.800 1.00 97.06 90 ASN A O 1
ATOM 732 N N . LEU A 1 91 ? -27.167 -1.029 24.987 1.00 96.69 91 LEU A N 1
ATOM 733 C CA . LEU A 1 91 ? -27.306 -0.944 26.448 1.00 96.69 91 LEU A CA 1
ATOM 734 C C . LEU A 1 91 ? -28.771 -0.821 26.897 1.00 96.69 91 LEU A C 1
ATOM 736 O O . LEU A 1 91 ? -29.145 -1.363 27.937 1.00 96.69 91 LEU A O 1
ATOM 740 N N . GLU A 1 92 ? -29.603 -0.093 26.145 1.00 97.31 92 GLU A N 1
ATOM 741 C CA . GLU A 1 92 ? -31.041 0.018 26.421 1.00 97.31 92 GLU A CA 1
ATOM 742 C C . GLU A 1 92 ? -31.761 -1.316 26.170 1.00 97.31 92 GLU A C 1
ATOM 744 O O . GLU A 1 92 ? -32.579 -1.731 26.993 1.00 97.31 92 GLU A O 1
ATOM 749 N N . GLU A 1 93 ? -31.415 -2.029 25.095 1.00 96.38 93 GLU A N 1
ATOM 750 C CA . GLU A 1 93 ? -31.939 -3.369 24.810 1.00 96.38 93 GLU A CA 1
ATOM 751 C C . GLU A 1 93 ? -31.445 -4.416 25.820 1.00 96.38 93 GLU A C 1
ATOM 753 O O . GLU A 1 93 ? -32.244 -5.211 26.315 1.00 96.38 93 GLU A O 1
ATOM 758 N N . GLU A 1 94 ? -30.166 -4.385 26.205 1.00 96.19 94 GLU A N 1
ATOM 759 C CA . GLU A 1 94 ? -29.598 -5.252 27.243 1.00 96.19 94 GLU A CA 1
ATOM 760 C C . GLU A 1 94 ? -30.340 -5.077 28.574 1.00 96.19 94 GLU A C 1
ATOM 762 O O . GLU A 1 94 ? -30.722 -6.068 29.197 1.00 96.19 94 GLU A O 1
ATOM 767 N N . ALA A 1 95 ? -30.620 -3.832 28.982 1.00 95.31 95 ALA A N 1
ATOM 768 C CA . ALA A 1 95 ? -31.380 -3.542 30.198 1.00 95.31 95 ALA A CA 1
ATOM 769 C C . ALA A 1 95 ? -32.795 -4.144 30.174 1.00 95.31 95 ALA A C 1
ATOM 771 O O . ALA A 1 95 ? -33.312 -4.564 31.210 1.00 95.31 95 ALA A O 1
ATOM 772 N N . ILE A 1 96 ? -33.425 -4.189 28.996 1.00 96.06 96 ILE A N 1
ATOM 773 C CA . ILE A 1 96 ? -34.760 -4.767 28.810 1.00 96.06 96 ILE A CA 1
ATOM 774 C C . ILE A 1 96 ? -34.699 -6.301 28.820 1.00 96.06 96 ILE A C 1
ATOM 776 O O . ILE A 1 96 ? -35.554 -6.934 29.443 1.00 96.06 96 ILE A O 1
ATOM 780 N N . ILE A 1 97 ? -33.708 -6.893 28.146 1.00 95.31 97 ILE A N 1
ATOM 781 C CA . ILE A 1 97 ? -33.547 -8.347 27.992 1.00 95.31 97 ILE A CA 1
ATOM 782 C C . ILE A 1 97 ? -33.092 -9.001 29.307 1.00 95.31 97 ILE A C 1
ATOM 784 O O . ILE A 1 97 ? -33.597 -10.061 29.668 1.00 95.31 97 ILE A O 1
ATOM 788 N N . MET A 1 98 ? -32.172 -8.368 30.043 1.00 95.06 98 MET A N 1
ATOM 789 C CA . MET A 1 98 ? -31.492 -8.962 31.206 1.00 95.06 98 MET A CA 1
ATOM 790 C C . MET A 1 98 ? -32.145 -8.646 32.556 1.00 95.06 98 MET A C 1
ATOM 792 O O . MET A 1 98 ? -31.614 -9.022 33.598 1.00 95.06 98 MET A O 1
ATOM 796 N N . LYS A 1 99 ? -33.314 -7.996 32.569 1.00 93.62 99 LYS A N 1
ATOM 797 C CA . LYS A 1 99 ? -34.024 -7.612 33.804 1.00 93.62 99 LYS A CA 1
ATOM 798 C C . LYS A 1 99 ? -34.346 -8.789 34.745 1.00 93.62 99 LYS A C 1
A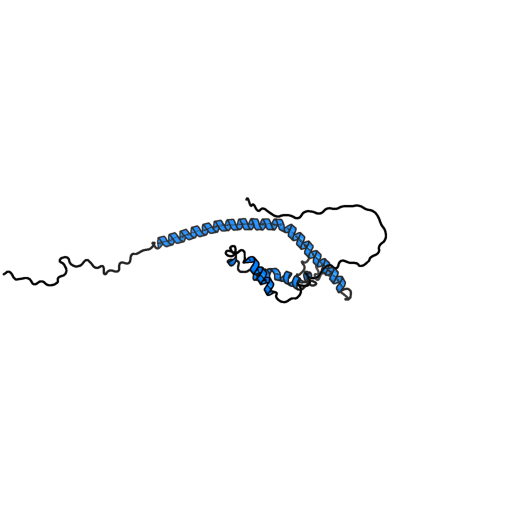TOM 800 O O . LYS A 1 99 ? -34.498 -8.576 35.943 1.00 93.62 99 LYS A O 1
ATOM 805 N N . ASP A 1 100 ? -34.485 -10.000 34.201 1.00 94.69 100 ASP A N 1
ATOM 806 C CA . ASP A 1 100 ? -34.953 -11.187 34.928 1.00 94.69 100 ASP A CA 1
ATOM 807 C C . ASP A 1 100 ? -33.797 -12.090 35.415 1.00 94.69 100 ASP A C 1
ATOM 809 O O . ASP A 1 100 ? -34.032 -13.068 36.127 1.00 94.69 100 ASP A O 1
ATOM 813 N N . VAL A 1 101 ? -32.546 -11.790 35.039 1.00 93.94 101 VAL A N 1
ATOM 814 C CA . VAL A 1 101 ? -31.377 -12.630 35.341 1.00 93.94 101 VAL A CA 1
ATOM 815 C C . VAL A 1 101 ? -30.712 -12.155 36.643 1.00 93.94 101 VAL A C 1
ATOM 817 O O . VAL A 1 101 ? -30.244 -11.015 36.699 1.00 93.94 101 VAL A O 1
ATOM 820 N N . PRO A 1 102 ? -30.638 -12.990 37.700 1.00 92.56 102 PRO A N 1
ATOM 821 C CA . PRO A 1 102 ? -29.903 -12.628 38.911 1.00 92.56 102 PRO A CA 1
ATOM 822 C C . PRO A 1 102 ? -28.398 -12.500 38.615 1.00 92.56 102 PRO A C 1
ATOM 824 O O . PRO A 1 102 ? -27.876 -13.165 37.726 1.00 92.56 102 PRO A O 1
ATOM 827 N N . ASP A 1 103 ? -27.705 -11.644 39.369 1.00 92.31 103 ASP A N 1
ATOM 828 C CA . ASP A 1 103 ? -26.260 -11.364 39.267 1.00 92.31 103 ASP A CA 1
ATOM 829 C C . ASP A 1 103 ? -25.769 -10.671 37.976 1.00 92.31 103 ASP A C 1
ATOM 831 O O . ASP A 1 103 ? -24.562 -10.480 37.810 1.00 92.31 103 ASP A O 1
ATOM 835 N N . TRP A 1 104 ? -26.661 -10.219 37.083 1.00 94.50 104 TRP A N 1
ATOM 836 C CA . TRP A 1 104 ? -26.267 -9.454 35.892 1.00 94.50 104 TRP A CA 1
ATOM 837 C C . TRP A 1 104 ? -26.170 -7.946 36.166 1.00 94.50 104 TRP A C 1
ATOM 839 O O . TRP A 1 104 ? -27.102 -7.333 36.691 1.00 94.50 104 TRP A O 1
ATOM 849 N N . LYS A 1 105 ? -25.061 -7.317 35.758 1.00 93.44 105 LYS A N 1
ATOM 850 C CA . LYS A 1 105 ? -24.896 -5.856 35.775 1.00 93.44 105 LYS A CA 1
ATOM 851 C C . LYS A 1 105 ? -24.852 -5.325 34.349 1.00 93.44 105 LYS A C 1
ATOM 853 O O . LYS A 1 105 ? -23.896 -5.564 33.617 1.00 93.44 105 LYS A O 1
ATOM 858 N N . VAL A 1 106 ? -25.880 -4.568 33.980 1.00 94.25 106 VAL A N 1
ATOM 859 C CA . VAL A 1 106 ? -25.994 -3.954 32.651 1.00 94.25 106 VAL A CA 1
ATOM 860 C C . VAL A 1 106 ? -24.815 -3.012 32.398 1.00 94.25 106 VAL A C 1
ATOM 862 O O . VAL A 1 106 ? -24.555 -2.117 33.208 1.00 94.25 106 VAL A O 1
ATOM 865 N N . GLY A 1 107 ? -24.123 -3.195 31.271 1.00 92.56 107 GLY A N 1
ATOM 866 C CA . GLY A 1 107 ? -23.006 -2.337 30.864 1.00 92.56 107 GLY A CA 1
ATOM 867 C C . GLY A 1 107 ? -21.744 -2.447 31.728 1.00 92.56 107 GLY A C 1
ATOM 868 O O . GLY A 1 107 ? -20.927 -1.523 31.729 1.00 92.56 107 GLY A O 1
ATOM 869 N N . GLU A 1 108 ? -21.566 -3.540 32.477 1.00 93.31 108 GLU A N 1
ATOM 870 C CA . GLU A 1 108 ? -20.312 -3.802 33.188 1.00 93.31 108 GLU A CA 1
ATOM 871 C C . GLU A 1 108 ? -19.169 -4.048 32.190 1.00 93.31 108 GLU A C 1
ATOM 873 O O . GLU A 1 108 ? -19.244 -4.903 31.309 1.00 93.31 108 GLU A O 1
ATOM 878 N N . SER A 1 109 ? -18.079 -3.286 32.321 1.00 93.31 109 SER A N 1
ATOM 879 C CA . SER A 1 109 ? -16.899 -3.483 31.483 1.00 9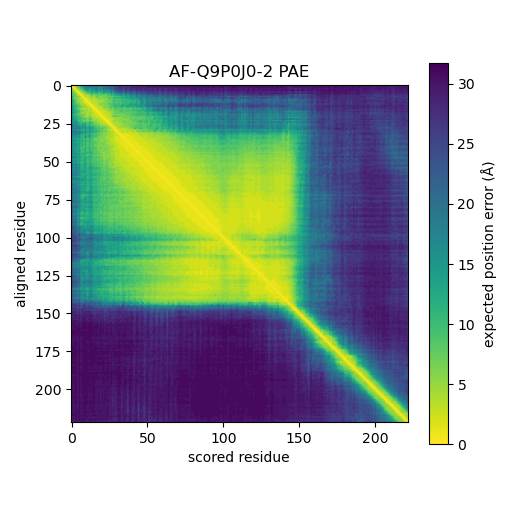3.31 109 SER A CA 1
ATOM 880 C C . SER A 1 109 ? -16.203 -4.796 31.842 1.00 93.31 109 SER A C 1
ATOM 882 O O . SER A 1 109 ? -15.818 -4.999 32.991 1.00 93.31 109 SER A O 1
ATOM 884 N N . VAL A 1 110 ? -15.934 -5.639 30.842 1.00 93.81 110 VAL A N 1
ATOM 885 C CA . VAL A 1 110 ? -15.171 -6.896 31.009 1.00 93.81 110 VAL A CA 1
ATOM 886 C C . VAL A 1 110 ? -13.725 -6.634 31.460 1.00 93.81 110 VAL A C 1
ATOM 888 O O . VAL A 1 110 ? -13.078 -7.480 32.073 1.00 93.81 110 VAL A O 1
ATOM 891 N N . PHE A 1 111 ? -13.198 -5.445 31.164 1.00 94.31 111 PHE A N 1
ATOM 892 C CA . PHE A 1 111 ? -11.842 -5.046 31.519 1.00 94.31 111 PHE A CA 1
ATOM 893 C C . PHE A 1 111 ? -11.775 -4.430 32.919 1.00 94.31 111 PHE A C 1
ATOM 895 O O . PHE A 1 111 ? -12.638 -3.659 33.322 1.00 94.31 111 PHE A O 1
ATOM 902 N N . HIS A 1 112 ? -10.668 -4.670 33.624 1.00 93.31 112 HIS A N 1
ATOM 903 C CA . HIS A 1 112 ? -10.381 -4.043 34.923 1.00 93.31 112 HIS A CA 1
ATOM 904 C C . HIS A 1 112 ? -9.936 -2.568 34.822 1.00 93.31 112 HIS A C 1
ATOM 906 O O . HIS A 1 112 ? -9.614 -1.946 35.832 1.00 93.31 112 HIS A O 1
ATOM 912 N N . THR A 1 113 ? -9.855 -2.005 33.612 1.00 94.62 113 THR A N 1
ATOM 913 C CA . THR A 1 113 ? -9.362 -0.643 33.360 1.00 94.62 113 THR A CA 1
ATOM 914 C C . THR A 1 113 ? -10.502 0.335 33.105 1.00 94.62 113 THR A C 1
ATOM 916 O O . THR A 1 113 ? -11.430 0.012 32.377 1.00 94.62 113 THR A O 1
ATOM 919 N N . THR A 1 114 ? -10.359 1.581 33.563 1.00 94.50 114 THR A N 1
ATOM 920 C CA . THR A 1 114 ? -11.298 2.687 33.275 1.00 94.50 114 THR A CA 1
ATOM 921 C C . THR A 1 114 ? -11.084 3.353 31.908 1.00 94.50 114 THR A C 1
ATOM 923 O O . THR A 1 114 ? -11.757 4.324 31.568 1.00 94.50 114 THR A O 1
ATOM 926 N N . ARG A 1 115 ? -10.119 2.872 31.116 1.00 95.94 115 ARG A N 1
ATOM 927 C CA . ARG A 1 115 ? -9.828 3.387 29.774 1.00 95.94 115 ARG A CA 1
ATOM 928 C C . ARG A 1 115 ? -10.929 2.964 28.798 1.00 95.94 115 ARG A C 1
ATOM 930 O O . ARG A 1 115 ? -11.354 1.816 28.817 1.00 95.94 115 ARG A O 1
ATOM 937 N N . TRP A 1 116 ? -11.297 3.856 27.878 1.00 95.50 116 TRP A N 1
ATOM 938 C CA . TRP A 1 116 ? -12.124 3.504 26.722 1.00 95.50 116 TRP A CA 1
ATOM 939 C C . TRP A 1 116 ? -11.471 2.411 25.867 1.00 95.50 116 TRP A C 1
ATOM 941 O O . TRP A 1 116 ? -10.327 2.561 25.420 1.00 95.50 116 TRP A O 1
ATOM 951 N N . VAL A 1 117 ? -12.218 1.341 25.607 1.00 96.12 117 VAL A N 1
ATOM 952 C CA . VAL A 1 117 ? -11.829 0.268 24.693 1.00 96.12 117 VAL A CA 1
ATOM 953 C C . VAL A 1 117 ? -12.759 0.321 23.479 1.00 96.12 117 VAL A C 1
ATOM 955 O O . VAL A 1 117 ? -13.974 0.340 23.665 1.00 96.12 117 VAL A O 1
ATOM 958 N N . PRO A 1 118 ? -12.226 0.381 22.243 1.00 96.25 118 PRO A N 1
ATOM 959 C CA . PRO A 1 118 ? -13.052 0.328 21.044 1.00 96.25 118 PRO A CA 1
ATOM 960 C C . PRO A 1 118 ? -13.865 -0.971 21.000 1.00 96.25 118 PRO A C 1
ATOM 962 O O . PRO A 1 118 ? -13.285 -2.037 21.227 1.00 96.25 118 PRO A O 1
ATOM 965 N N . PRO A 1 119 ? -15.166 -0.900 20.683 1.00 96.06 119 PRO A N 1
ATOM 966 C CA . PRO A 1 119 ? -16.021 -2.073 20.697 1.00 96.06 119 PRO A CA 1
ATOM 967 C C . PRO A 1 119 ? -15.692 -3.029 19.549 1.00 96.06 119 PRO A C 1
ATOM 969 O O . PRO A 1 119 ? -15.288 -2.614 18.455 1.00 96.06 119 PRO A O 1
ATOM 972 N N . LEU A 1 120 ? -15.905 -4.323 19.778 1.00 95.38 120 LEU A N 1
ATOM 973 C CA . LEU A 1 120 ? -15.824 -5.330 18.721 1.00 95.38 120 LEU A CA 1
ATOM 974 C C . LEU A 1 120 ? -17.009 -5.190 17.752 1.00 95.38 120 LEU A C 1
ATOM 976 O O . LEU A 1 120 ? -18.090 -4.732 18.116 1.00 95.38 1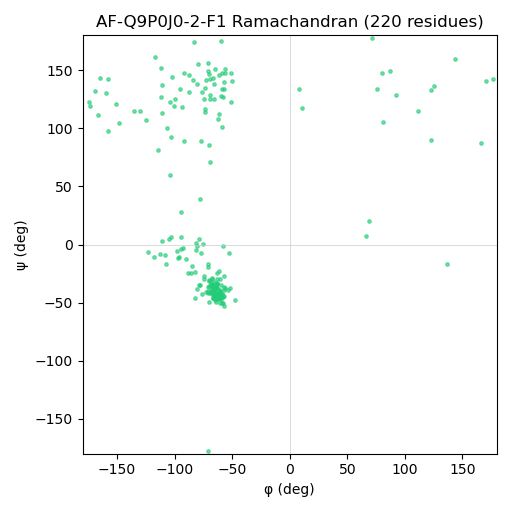20 LEU A O 1
ATOM 980 N N . ILE A 1 121 ? -16.852 -5.667 16.511 1.00 95.19 121 ILE A N 1
ATOM 981 C CA . ILE A 1 121 ? -17.961 -5.689 15.534 1.00 95.19 121 ILE A CA 1
ATOM 982 C C . ILE A 1 121 ? -19.158 -6.476 16.097 1.00 95.19 121 ILE A C 1
ATOM 984 O O . ILE A 1 121 ? -20.301 -6.067 15.911 1.00 95.19 121 ILE A O 1
ATOM 988 N N . GLY A 1 122 ? -18.900 -7.558 16.840 1.00 94.12 122 GLY A N 1
ATOM 989 C CA . GLY A 1 122 ? -19.940 -8.344 17.510 1.00 94.12 122 GLY A CA 1
ATOM 990 C C . GLY A 1 122 ? -20.657 -7.606 18.647 1.00 94.12 122 GLY A C 1
ATOM 991 O O . GLY A 1 122 ? -21.839 -7.843 18.852 1.00 94.12 122 GLY A O 1
ATOM 992 N N . GLU A 1 123 ? -19.989 -6.678 19.339 1.00 94.94 123 GLU A N 1
ATOM 993 C CA . GLU A 1 123 ? -20.609 -5.858 20.396 1.00 94.94 123 GLU A CA 1
ATOM 994 C C . GLU A 1 123 ? -21.520 -4.772 19.812 1.00 94.94 123 GLU A C 1
ATOM 996 O O . GLU A 1 123 ? -22.508 -4.394 20.433 1.00 94.94 123 GLU A O 1
ATOM 1001 N N . LEU A 1 124 ? -21.212 -4.283 18.606 1.00 96.25 124 LEU A N 1
ATOM 1002 C CA . LEU A 1 124 ? -22.028 -3.291 17.903 1.00 96.25 124 LEU A CA 1
ATOM 1003 C C . LEU A 1 124 ? -23.218 -3.920 17.167 1.00 96.25 124 LEU A C 1
ATOM 1005 O O . LEU A 1 124 ? -24.331 -3.409 17.252 1.00 96.25 124 LEU A O 1
ATOM 1009 N N . TYR A 1 125 ? -22.987 -5.014 16.436 1.00 96.38 125 TYR A N 1
ATOM 1010 C CA . TYR A 1 125 ? -23.977 -5.628 15.541 1.00 96.38 125 TYR A CA 1
ATOM 1011 C C . TYR A 1 125 ? -24.630 -6.902 16.104 1.00 96.38 125 TYR A C 1
ATOM 1013 O O . TYR A 1 125 ? -25.389 -7.546 15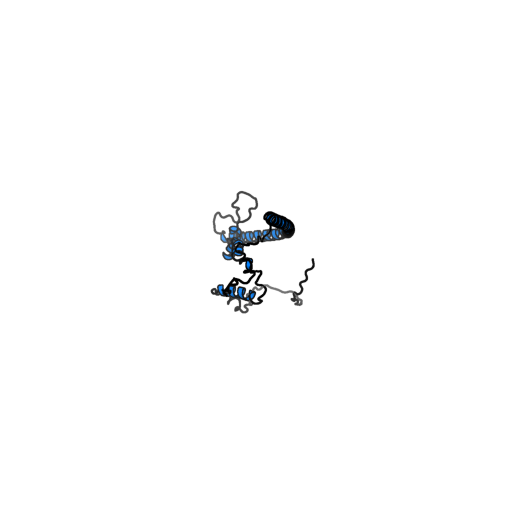.388 1.00 96.38 125 TYR A O 1
ATOM 1021 N N . GLY A 1 126 ? -24.369 -7.276 17.362 1.00 94.06 126 GLY A N 1
ATOM 1022 C CA . GLY A 1 126 ? -24.837 -8.541 17.947 1.00 94.06 126 GLY A CA 1
ATOM 1023 C C . GLY A 1 126 ? -26.359 -8.698 18.045 1.00 94.06 126 GLY A C 1
ATOM 1024 O O . GLY A 1 126 ? -26.854 -9.817 17.939 1.00 94.06 126 GLY A O 1
ATOM 1025 N N . LEU A 1 127 ? -27.095 -7.592 18.203 1.00 94.12 127 LEU A N 1
ATOM 1026 C CA . LEU A 1 127 ? -28.566 -7.573 18.287 1.00 94.12 127 LEU A CA 1
ATOM 1027 C C . LEU A 1 127 ? -29.244 -7.254 16.941 1.00 94.12 127 LEU A C 1
ATOM 1029 O O . LEU A 1 127 ? -30.454 -7.409 16.788 1.00 94.12 127 LEU A O 1
ATOM 1033 N N . ARG A 1 128 ? -28.463 -6.815 15.946 1.00 94.31 128 ARG A N 1
ATOM 1034 C CA . ARG A 1 128 ? -28.957 -6.392 14.629 1.00 94.31 128 ARG A CA 1
ATOM 1035 C C . ARG A 1 128 ? -29.175 -7.588 13.701 1.00 94.31 128 ARG A C 1
ATOM 1037 O O . ARG A 1 128 ? -28.849 -8.732 14.015 1.00 94.31 128 ARG A O 1
ATOM 1044 N N . THR A 1 129 ? -29.737 -7.322 12.523 1.00 96.19 129 THR A N 1
ATOM 1045 C CA . THR A 1 129 ? -29.952 -8.361 11.510 1.00 96.19 129 THR A CA 1
ATOM 1046 C C . THR A 1 129 ? -28.624 -8.979 11.066 1.00 96.19 129 THR A C 1
ATOM 1048 O O . THR A 1 129 ? -27.593 -8.310 10.954 1.00 96.19 129 THR A O 1
ATOM 1051 N N . THR A 1 130 ? -28.650 -10.277 10.759 1.00 94.38 130 THR A N 1
ATOM 1052 C CA . THR A 1 130 ? -27.456 -11.005 10.307 1.00 94.38 130 THR A CA 1
ATOM 1053 C C . THR A 1 130 ? -26.880 -10.423 9.017 1.00 94.38 130 THR A C 1
ATOM 1055 O O . THR A 1 130 ? -25.674 -10.480 8.806 1.00 94.38 130 THR A O 1
ATOM 1058 N N . GLU A 1 131 ? -27.722 -9.839 8.162 1.00 93.88 131 GLU A N 1
ATOM 1059 C CA . GLU A 1 131 ? -27.301 -9.166 6.930 1.00 93.88 131 GLU A CA 1
ATOM 1060 C C . GLU A 1 131 ? -26.431 -7.936 7.220 1.00 93.88 131 GLU A C 1
ATOM 1062 O O . GLU A 1 131 ? -25.362 -7.792 6.626 1.00 93.88 131 GLU A O 1
ATOM 1067 N N . GLU A 1 132 ? -26.838 -7.086 8.171 1.00 94.69 132 GLU A N 1
ATOM 1068 C CA . GLU A 1 132 ? -26.054 -5.921 8.598 1.00 94.69 132 GLU A CA 1
ATOM 1069 C C . GLU A 1 132 ? -24.718 -6.338 9.215 1.00 94.69 132 GLU A C 1
ATOM 1071 O O . GLU A 1 132 ? -23.680 -5.763 8.879 1.00 94.69 132 GLU A O 1
ATOM 1076 N N . ALA A 1 133 ? -24.726 -7.365 10.069 1.00 93.94 133 ALA 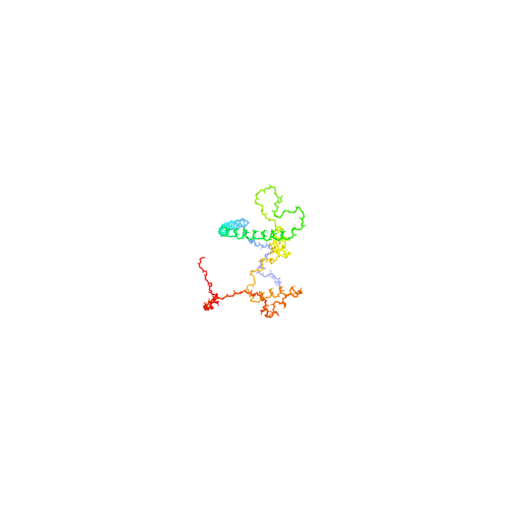A N 1
ATOM 1077 C CA . ALA A 1 133 ? -23.519 -7.881 10.706 1.00 93.94 133 ALA A CA 1
ATOM 1078 C C . ALA A 1 133 ? -22.518 -8.444 9.678 1.00 93.94 133 ALA A C 1
ATOM 1080 O O . ALA A 1 133 ? -21.336 -8.098 9.714 1.00 93.94 133 ALA A O 1
ATOM 1081 N N . LEU A 1 134 ? -22.990 -9.261 8.726 1.00 94.19 134 LEU A N 1
ATOM 1082 C CA . LEU A 1 134 ? -22.164 -9.822 7.650 1.00 94.19 134 LEU A CA 1
ATOM 1083 C C . LEU A 1 134 ? -21.643 -8.738 6.699 1.00 94.19 134 LEU A C 1
ATOM 1085 O O . LEU A 1 134 ? -20.490 -8.792 6.267 1.00 94.19 134 LEU A O 1
ATOM 1089 N N . HIS A 1 135 ? -22.466 -7.736 6.382 1.00 93.56 135 HIS A N 1
ATOM 1090 C CA . HIS A 1 135 ? -22.044 -6.609 5.557 1.00 93.56 135 HIS A CA 1
ATOM 1091 C C . HIS A 1 135 ? -20.984 -5.755 6.269 1.00 93.56 135 HIS A C 1
ATOM 1093 O O . HIS A 1 135 ? -20.014 -5.333 5.641 1.00 93.56 135 HIS A O 1
ATOM 1099 N N . ALA A 1 136 ? -21.116 -5.536 7.579 1.00 93.12 136 ALA A N 1
ATOM 1100 C CA . ALA A 1 136 ? -20.142 -4.789 8.367 1.00 93.12 136 ALA A CA 1
ATOM 1101 C C . ALA A 1 136 ? -18.797 -5.523 8.513 1.00 93.12 136 ALA A C 1
ATOM 1103 O O . ALA A 1 136 ? -17.748 -4.884 8.447 1.00 93.12 136 ALA A O 1
ATOM 1104 N N . SER A 1 137 ? -18.807 -6.848 8.689 1.00 93.19 137 SER A N 1
ATOM 1105 C CA . SER A 1 137 ? -17.583 -7.640 8.866 1.00 93.19 137 SER A CA 1
ATOM 1106 C C . SER A 1 137 ? -16.872 -7.960 7.551 1.00 93.19 137 SER A C 1
ATOM 1108 O O . SER A 1 137 ? -15.641 -7.946 7.493 1.00 93.19 137 SER A O 1
ATOM 1110 N N . HIS A 1 138 ? -17.627 -8.251 6.489 1.00 92.62 138 HIS A N 1
ATOM 1111 C CA . HIS A 1 138 ? -17.075 -8.793 5.251 1.00 92.62 138 HIS A CA 1
ATOM 1112 C C . HIS A 1 138 ? -17.277 -7.902 4.020 1.00 92.62 138 HIS A C 1
ATOM 1114 O O . HIS A 1 138 ? -16.632 -8.145 2.999 1.00 92.62 138 HIS A O 1
ATOM 1120 N N . GLY A 1 139 ? -18.094 -6.847 4.092 1.00 90.81 139 GLY A N 1
ATOM 1121 C CA . GLY A 1 139 ? -18.456 -6.021 2.934 1.00 90.81 139 GLY A CA 1
ATOM 1122 C C . GLY A 1 139 ? -17.257 -5.501 2.135 1.00 90.81 139 GLY A C 1
ATOM 1123 O O . GLY A 1 139 ? -17.291 -5.519 0.908 1.00 90.81 139 GLY A O 1
ATOM 1124 N N . PHE A 1 140 ? -16.157 -5.134 2.802 1.00 89.19 140 PHE A N 1
ATOM 1125 C CA . PHE A 1 140 ? -14.930 -4.683 2.133 1.00 89.19 140 PHE A CA 1
ATOM 1126 C C . PHE A 1 140 ? -14.262 -5.778 1.283 1.00 89.19 140 PHE A C 1
ATOM 1128 O O . PHE A 1 140 ? -13.914 -5.537 0.129 1.00 89.19 140 PHE A O 1
ATOM 1135 N N . MET A 1 141 ? -14.113 -6.989 1.827 1.00 88.12 141 MET A N 1
ATOM 1136 C CA . MET A 1 141 ? -13.468 -8.103 1.119 1.00 88.12 141 MET A CA 1
ATOM 1137 C C . MET A 1 141 ? -14.325 -8.600 -0.048 1.00 88.12 141 MET A C 1
ATOM 1139 O O . MET A 1 141 ? -13.812 -8.831 -1.139 1.00 88.12 141 MET A O 1
ATOM 1143 N N . TRP A 1 142 ? -15.639 -8.711 0.153 1.00 87.38 142 TRP A N 1
ATOM 1144 C CA . TRP A 1 142 ? -16.556 -9.163 -0.897 1.00 87.38 142 TRP A CA 1
ATOM 1145 C C . TRP A 1 142 ? -16.719 -8.123 -2.007 1.00 87.38 142 TRP A C 1
ATOM 1147 O O . TRP A 1 142 ? -16.910 -8.486 -3.165 1.00 87.38 142 TRP A O 1
ATOM 1157 N N . ALA A 1 143 ? -16.604 -6.830 -1.686 1.00 85.38 143 ALA A N 1
ATOM 1158 C CA . ALA A 1 143 ? -16.616 -5.775 -2.692 1.00 85.38 143 ALA A CA 1
ATOM 1159 C C . ALA A 1 143 ? -15.425 -5.872 -3.657 1.00 85.38 143 ALA A C 1
ATOM 1161 O O . ALA A 1 143 ? -15.596 -5.557 -4.831 1.00 85.38 143 ALA A O 1
ATOM 1162 N N . LEU A 1 144 ? -14.253 -6.321 -3.193 1.00 75.88 144 LEU A N 1
ATOM 1163 C CA . LEU A 1 144 ? -13.087 -6.551 -4.053 1.00 75.88 144 LEU A CA 1
ATOM 1164 C C . LEU A 1 144 ? -13.282 -7.764 -4.965 1.00 75.88 144 LEU A C 1
ATOM 1166 O O . LEU A 1 144 ? -12.977 -7.679 -6.148 1.00 75.88 144 LEU A O 1
ATOM 1170 N N . GLU A 1 145 ? -13.848 -8.855 -4.446 1.00 78.19 145 GLU A N 1
ATOM 1171 C CA . GLU A 1 145 ? -14.132 -10.057 -5.245 1.00 78.19 145 GLU A CA 1
ATOM 1172 C C . GLU A 1 145 ? -15.150 -9.778 -6.364 1.00 78.19 145 GLU A C 1
ATOM 1174 O O . GLU A 1 145 ? -15.079 -10.330 -7.459 1.00 78.19 145 GLU A O 1
ATOM 1179 N N . LEU A 1 146 ? -16.098 -8.874 -6.107 1.00 63.25 146 LEU A N 1
ATOM 1180 C CA . LEU A 1 146 ? -17.108 -8.468 -7.082 1.00 63.25 146 LEU A CA 1
ATOM 1181 C C . LEU A 1 146 ? -16.617 -7.416 -8.082 1.00 63.25 146 LEU A C 1
ATOM 1183 O O . LEU A 1 146 ? -17.378 -7.061 -8.988 1.00 63.25 146 LEU A O 1
ATOM 1187 N N . GLN A 1 147 ? -15.392 -6.898 -7.947 1.00 59.47 147 GLN A N 1
ATOM 1188 C CA . GLN A 1 147 ? -14.829 -6.029 -8.971 1.00 59.47 147 GLN A CA 1
ATOM 1189 C C . GLN A 1 147 ? -14.441 -6.894 -10.174 1.00 59.47 147 GLN A C 1
ATOM 1191 O O . GLN A 1 147 ? -13.520 -7.706 -10.066 1.00 59.47 147 GLN A O 1
ATOM 1196 N N . PRO A 1 148 ? -15.103 -6.741 -11.341 1.00 61.94 148 PRO A N 1
ATOM 1197 C CA . PRO A 1 148 ? -14.574 -7.344 -12.553 1.00 61.94 148 PRO A CA 1
ATOM 1198 C C . PRO A 1 148 ? -13.146 -6.822 -12.755 1.00 61.94 148 PRO A C 1
ATOM 1200 O O . PRO A 1 148 ? -12.865 -5.673 -12.384 1.00 61.94 148 PRO A O 1
ATOM 1203 N N . PRO A 1 149 ? -12.235 -7.626 -13.328 1.00 64.56 149 PRO A N 1
ATOM 1204 C CA . PRO A 1 149 ? -10.880 -7.170 -13.585 1.00 64.56 149 PRO A CA 1
ATOM 1205 C C . PRO A 1 149 ? -10.949 -5.830 -14.324 1.00 64.56 149 PRO A C 1
ATOM 1207 O O . PRO A 1 149 ? -11.552 -5.729 -15.393 1.00 64.56 149 PRO A O 1
ATOM 1210 N N . LEU A 1 150 ? -10.326 -4.794 -13.748 1.00 55.44 150 LEU A N 1
ATOM 1211 C CA . LEU A 1 150 ? -10.286 -3.415 -14.268 1.00 55.44 150 LEU A CA 1
ATOM 1212 C C . LEU A 1 150 ? -9.809 -3.308 -15.736 1.00 55.44 150 LEU A C 1
ATOM 1214 O O . LEU A 1 150 ? -9.888 -2.239 -16.336 1.00 55.44 150 LEU A O 1
ATOM 1218 N N . ALA A 1 151 ? -9.343 -4.411 -16.327 1.00 57.66 151 ALA A N 1
ATOM 1219 C CA . ALA A 1 151 ? -8.919 -4.546 -17.712 1.00 57.66 151 ALA A CA 1
ATOM 1220 C C . ALA A 1 151 ? -10.023 -4.278 -18.760 1.00 57.66 151 ALA A C 1
ATOM 1222 O O . ALA A 1 151 ? -9.686 -3.901 -19.882 1.00 57.66 151 ALA A O 1
ATOM 1223 N N . ASP A 1 152 ? -11.313 -4.400 -18.422 1.00 50.94 152 ASP A N 1
ATOM 1224 C CA . ASP A 1 152 ? -12.398 -4.263 -19.414 1.00 50.94 152 ASP A CA 1
ATOM 1225 C C . ASP A 1 152 ? -13.040 -2.866 -19.490 1.00 50.94 152 ASP A C 1
ATOM 1227 O O . ASP A 1 152 ? -13.756 -2.553 -20.446 1.00 50.94 152 ASP A O 1
ATOM 1231 N N . MET A 1 153 ? -12.738 -1.970 -18.547 1.00 50.19 153 MET A N 1
ATOM 1232 C CA . MET A 1 153 ? -13.385 -0.649 -18.482 1.00 50.19 153 MET A CA 1
ATOM 1233 C C . MET A 1 153 ? -12.949 0.303 -19.612 1.00 50.19 153 MET A C 1
ATOM 1235 O O . MET A 1 153 ? -13.674 1.235 -19.941 1.00 50.19 153 MET A O 1
ATOM 1239 N N . GLY A 1 154 ? -11.814 0.047 -20.273 1.00 55.75 154 GLY A N 1
ATOM 1240 C CA . GLY A 1 154 ? -11.296 0.883 -21.367 1.00 55.75 154 GLY A CA 1
ATOM 1241 C C . GLY A 1 154 ? -11.930 0.651 -22.747 1.00 55.75 154 GLY A C 1
ATOM 1242 O O . GLY A 1 154 ? -11.538 1.313 -23.705 1.00 55.75 154 GLY A O 1
ATOM 1243 N N . ARG A 1 155 ? -12.873 -0.294 -22.891 1.00 51.06 155 ARG A N 1
ATOM 1244 C CA . ARG A 1 155 ? -13.496 -0.634 -24.191 1.00 51.06 155 ARG A CA 1
ATOM 1245 C C . ARG A 1 155 ? -15.023 -0.520 -24.226 1.00 51.06 155 ARG A C 1
ATOM 1247 O O . ARG A 1 155 ? -15.609 -0.668 -25.295 1.00 51.06 155 ARG A O 1
ATOM 1254 N N . ALA A 1 156 ? -15.671 -0.258 -23.091 1.00 44.84 156 ALA A N 1
ATOM 1255 C CA . ALA A 1 156 ? -17.124 -0.386 -22.950 1.00 44.84 156 ALA A CA 1
ATOM 1256 C C . ALA A 1 156 ? -17.935 0.911 -23.179 1.00 44.84 156 ALA A C 1
ATOM 1258 O O . ALA A 1 156 ? -19.163 0.851 -23.214 1.00 44.84 156 ALA A O 1
ATOM 1259 N N . GLU A 1 157 ? -17.303 2.069 -23.402 1.00 46.25 157 GLU A N 1
ATOM 1260 C CA . GLU A 1 157 ? -18.005 3.364 -23.542 1.00 46.25 157 GLU A CA 1
ATOM 1261 C C . GLU A 1 157 ? -18.664 3.630 -24.913 1.00 46.25 157 GLU A C 1
ATOM 1263 O O . GLU A 1 157 ? -19.249 4.690 -25.118 1.00 46.25 157 GLU A O 1
ATOM 1268 N N . LEU A 1 158 ? -18.654 2.674 -25.850 1.00 48.81 158 LEU A N 1
ATOM 1269 C CA . LEU A 1 158 ? -19.245 2.864 -27.188 1.00 48.81 158 LEU A CA 1
ATOM 1270 C C . LEU A 1 158 ? -20.585 2.153 -27.427 1.00 48.81 158 LEU A C 1
ATOM 1272 O O . LEU A 1 158 ? -21.119 2.236 -28.531 1.00 48.81 158 LEU A O 1
ATOM 1276 N N . SER A 1 159 ? -21.183 1.501 -26.425 1.00 44.28 159 SER A N 1
ATOM 1277 C CA . SER A 1 159 ? -22.558 1.000 -26.567 1.00 44.28 159 SER A CA 1
ATOM 1278 C C . SER A 1 159 ? -23.456 1.531 -25.454 1.00 44.28 159 SER A C 1
ATOM 1280 O O . SER A 1 159 ? -23.404 1.093 -24.306 1.00 44.28 159 SER A O 1
ATOM 1282 N N . SER A 1 160 ? -24.335 2.459 -25.820 1.00 53.34 160 SER A N 1
ATOM 1283 C CA . SER A 1 160 ? -25.391 3.044 -24.985 1.00 53.34 160 SER A CA 1
ATOM 1284 C C . SER A 1 160 ? -26.394 2.026 -24.409 1.00 53.34 160 SER A C 1
ATOM 1286 O O . SER A 1 160 ? -27.277 2.403 -23.646 1.00 53.34 160 SER A O 1
ATOM 1288 N N . ASN A 1 161 ? -26.246 0.734 -24.724 1.00 59.66 161 ASN A N 1
ATOM 1289 C CA . ASN A 1 161 ? -27.162 -0.342 -24.340 1.00 59.66 161 ASN A CA 1
ATOM 1290 C C . ASN A 1 161 ? -26.556 -1.352 -23.339 1.00 59.66 161 ASN A C 1
ATOM 1292 O O . ASN A 1 161 ? -27.273 -2.220 -22.835 1.00 59.66 161 ASN A O 1
ATOM 1296 N N . ALA A 1 162 ? -25.254 -1.278 -23.030 1.00 51.09 162 ALA A N 1
ATOM 1297 C CA . ALA A 1 162 ? -24.604 -2.262 -22.155 1.00 51.09 162 ALA A CA 1
ATOM 1298 C C . ALA A 1 162 ? -24.885 -2.022 -20.661 1.00 51.09 162 ALA A C 1
ATOM 1300 O O . ALA A 1 162 ? -25.080 -2.982 -19.909 1.00 51.09 162 ALA A O 1
ATOM 1301 N N . THR A 1 163 ? -24.991 -0.762 -20.236 1.00 52.66 163 THR A N 1
ATOM 1302 C CA . THR A 1 163 ? -25.223 -0.383 -18.830 1.00 52.66 163 THR A CA 1
ATOM 1303 C C . THR A 1 163 ? -26.615 -0.776 -18.336 1.00 52.66 163 THR A C 1
ATOM 1305 O O . THR A 1 163 ? -26.764 -1.240 -17.206 1.00 52.66 163 THR A O 1
ATOM 1308 N N . THR A 1 164 ? -27.630 -0.710 -19.195 1.00 51.84 164 THR A N 1
ATOM 1309 C CA . THR A 1 164 ? -28.981 -1.203 -18.895 1.00 51.84 164 THR A CA 1
ATOM 1310 C C . THR A 1 164 ? -29.026 -2.727 -18.823 1.00 51.84 164 THR A C 1
ATOM 1312 O O . THR A 1 164 ? -29.698 -3.272 -17.952 1.00 51.84 164 THR A O 1
ATOM 1315 N N . SER A 1 165 ? -28.258 -3.439 -19.653 1.00 52.59 165 SER A N 1
ATOM 1316 C CA . SER A 1 165 ? -28.285 -4.908 -19.694 1.00 52.59 165 SER A CA 1
ATOM 1317 C C . SER A 1 165 ? -27.673 -5.589 -18.459 1.00 52.59 165 SER A C 1
ATOM 1319 O O . SER A 1 165 ? -28.154 -6.646 -18.048 1.00 52.59 165 SER A O 1
ATOM 1321 N N . LEU A 1 166 ? -26.671 -4.980 -17.813 1.00 52.44 166 LEU A N 1
ATOM 1322 C CA . LEU A 1 166 ? -26.043 -5.544 -16.612 1.00 52.44 166 LEU A CA 1
ATOM 1323 C C . LEU A 1 166 ? -26.899 -5.337 -15.357 1.00 52.44 166 LEU A C 1
ATOM 1325 O O . LEU A 1 166 ? -26.996 -6.244 -14.534 1.00 52.44 166 LEU A O 1
ATOM 1329 N N . VAL A 1 167 ? -27.614 -4.213 -15.250 1.00 57.75 167 VAL A N 1
ATOM 1330 C CA . VAL A 1 167 ? -28.606 -3.995 -14.181 1.00 57.75 167 VAL A CA 1
ATOM 1331 C C . VAL A 1 167 ? -29.845 -4.880 -14.391 1.00 57.75 167 VAL A C 1
ATOM 1333 O O . VAL A 1 167 ? -30.363 -5.445 -13.426 1.00 57.75 167 VAL A O 1
ATOM 1336 N N . GLN A 1 168 ? -30.274 -5.098 -15.643 1.00 58.12 168 GLN A N 1
ATOM 1337 C CA . GLN A 1 168 ? -31.383 -6.007 -15.970 1.00 58.12 168 GLN A CA 1
ATOM 1338 C C . GLN A 1 168 ? -31.035 -7.483 -15.694 1.00 58.12 168 GLN A C 1
ATOM 1340 O O . GLN A 1 168 ? -31.856 -8.208 -15.134 1.00 58.12 168 GLN A O 1
ATOM 1345 N N . ARG A 1 169 ? -29.811 -7.934 -16.023 1.00 56.12 169 ARG A N 1
ATOM 1346 C CA . ARG A 1 169 ? -29.343 -9.303 -15.718 1.00 56.12 169 ARG A CA 1
ATOM 1347 C C . ARG A 1 169 ? -29.174 -9.536 -14.218 1.00 56.12 169 ARG A C 1
ATOM 1349 O O . ARG A 1 169 ? -29.504 -10.614 -13.730 1.00 56.12 169 ARG A O 1
ATOM 1356 N N . ARG A 1 170 ? -28.753 -8.512 -13.469 1.00 54.25 170 ARG A N 1
ATOM 1357 C CA . ARG A 1 170 ? -28.648 -8.569 -12.002 1.00 54.25 170 ARG A CA 1
ATOM 1358 C C . ARG A 1 170 ? -30.019 -8.664 -11.318 1.00 54.25 170 ARG A C 1
ATOM 1360 O O . ARG A 1 170 ? -30.120 -9.305 -10.279 1.00 54.25 170 ARG A O 1
ATOM 1367 N N . LYS A 1 171 ? -31.081 -8.124 -11.935 1.00 50.34 171 LYS A N 1
ATOM 1368 C CA . LYS A 1 171 ? -32.477 -8.308 -11.489 1.00 50.34 171 LYS A CA 1
ATOM 1369 C C . LYS A 1 171 ? -33.052 -9.699 -11.796 1.00 50.34 171 LYS A C 1
ATOM 1371 O O . LYS A 1 171 ? -33.917 -10.152 -11.058 1.00 50.34 171 LYS A O 1
ATOM 1376 N N . GLN A 1 172 ? -32.577 -10.397 -12.831 1.00 51.16 172 GLN A N 1
ATOM 1377 C CA . GLN A 1 172 ? -33.074 -11.738 -13.189 1.00 51.16 172 GLN A CA 1
ATOM 1378 C C . GLN A 1 172 ? -32.388 -12.881 -12.418 1.00 51.16 172 GLN A C 1
ATOM 1380 O O . GLN A 1 172 ? -33.001 -13.923 -12.207 1.00 51.16 172 GLN A O 1
ATOM 1385 N N . ALA A 1 173 ? -31.158 -12.681 -11.930 1.00 50.12 173 ALA A N 1
ATOM 1386 C CA . ALA A 1 173 ? -30.457 -13.665 -11.094 1.00 50.12 173 ALA A CA 1
ATOM 1387 C C . ALA A 1 173 ? -31.048 -13.809 -9.672 1.00 50.12 173 ALA A C 1
ATOM 1389 O O . ALA A 1 173 ? -30.827 -14.823 -9.019 1.00 50.12 173 ALA A O 1
ATOM 1390 N N . TRP A 1 174 ? -31.860 -12.844 -9.225 1.00 40.78 174 TRP A N 1
ATOM 1391 C CA . TRP A 1 174 ? -32.617 -12.884 -7.962 1.00 40.78 174 TRP A CA 1
ATOM 1392 C C . TRP A 1 174 ? -34.058 -13.403 -8.141 1.00 40.78 174 TRP A C 1
ATOM 1394 O O . TRP A 1 174 ? -34.968 -13.068 -7.383 1.00 40.78 174 TRP A O 1
ATOM 1404 N N . GLY A 1 175 ? -34.279 -14.250 -9.153 1.00 36.66 175 GLY A N 1
ATOM 1405 C CA . GLY A 1 175 ? -35.543 -14.935 -9.426 1.00 36.66 175 GLY A CA 1
ATOM 1406 C C . GLY A 1 175 ? -35.892 -16.012 -8.391 1.00 36.66 175 GLY A C 1
ATOM 1407 O O . GLY A 1 175 ? -35.812 -17.201 -8.693 1.00 36.66 175 GLY A O 1
ATOM 1408 N N . ARG A 1 176 ? -36.261 -15.585 -7.176 1.00 36.62 176 ARG A N 1
ATOM 1409 C CA . ARG A 1 176 ? -37.146 -16.243 -6.191 1.00 36.62 176 ARG A CA 1
ATOM 1410 C C . ARG A 1 176 ? -36.982 -15.537 -4.845 1.00 36.62 176 ARG A C 1
ATOM 1412 O O . ARG A 1 176 ? -36.183 -15.977 -4.033 1.00 36.62 176 ARG A O 1
ATOM 1419 N N . GLN A 1 177 ? -37.741 -14.471 -4.600 1.00 41.12 177 GLN A N 1
ATOM 1420 C CA . GLN A 1 177 ? -38.339 -14.220 -3.284 1.00 41.12 177 GLN A CA 1
ATOM 1421 C C . GLN A 1 177 ? -39.363 -13.083 -3.356 1.00 41.12 177 GLN A C 1
ATOM 1423 O O . GLN A 1 177 ? -39.174 -12.032 -3.963 1.00 41.12 177 GLN A O 1
ATOM 1428 N N . SER A 1 178 ? -40.504 -13.386 -2.764 1.00 39.06 178 SER A N 1
ATOM 1429 C CA . SER A 1 178 ? -41.840 -12.821 -2.900 1.00 39.06 178 SER A CA 1
ATOM 1430 C C . SER A 1 178 ? -42.053 -11.490 -2.168 1.00 39.06 178 SER A C 1
ATOM 1432 O O . SER A 1 178 ? -43.108 -11.285 -1.575 1.00 39.06 178 SER A O 1
ATOM 1434 N N . TRP A 1 179 ? -41.071 -10.586 -2.173 1.00 36.50 179 TRP A N 1
ATOM 1435 C CA . TRP A 1 179 ? -41.114 -9.382 -1.327 1.00 36.50 179 TRP A CA 1
ATOM 1436 C C . TRP A 1 179 ? -41.371 -8.068 -2.091 1.00 36.50 179 TRP A C 1
ATOM 1438 O O . TRP A 1 179 ? -41.819 -7.085 -1.510 1.00 36.50 179 TRP A O 1
ATOM 1448 N N . LEU A 1 180 ? -41.188 -8.044 -3.417 1.00 40.91 180 LEU A N 1
ATOM 1449 C CA . LEU A 1 180 ? -41.320 -6.817 -4.222 1.00 40.91 180 LEU A CA 1
ATOM 1450 C C . LEU A 1 180 ? -42.712 -6.567 -4.837 1.00 40.91 180 LEU A C 1
ATOM 1452 O O . LEU A 1 180 ? -42.928 -5.490 -5.387 1.00 40.91 180 LEU A O 1
ATOM 1456 N N . GLU A 1 181 ? -43.681 -7.475 -4.673 1.00 45.34 181 GLU A N 1
ATOM 1457 C CA . GLU A 1 181 ? -45.093 -7.198 -5.015 1.00 45.34 181 GLU A CA 1
ATOM 1458 C C . GLU A 1 181 ? -45.911 -6.604 -3.855 1.00 45.34 181 GLU A C 1
ATOM 1460 O O . GLU A 1 181 ? -46.989 -6.062 -4.087 1.00 45.34 181 GLU A O 1
ATOM 1465 N N . GLN A 1 182 ? -45.400 -6.614 -2.617 1.00 44.38 182 GLN A N 1
ATOM 1466 C CA . GLN A 1 182 ? -46.088 -5.979 -1.481 1.00 44.38 182 GLN A CA 1
ATOM 1467 C C . GLN A 1 182 ? -45.848 -4.465 -1.400 1.00 44.38 182 GLN A C 1
ATOM 1469 O O . GLN A 1 182 ? -46.687 -3.739 -0.876 1.00 44.38 182 GLN A O 1
ATOM 1474 N N . ILE A 1 183 ? -44.751 -3.965 -1.975 1.00 43.22 183 ILE A N 1
ATOM 1475 C CA . ILE A 1 183 ? -44.365 -2.547 -1.869 1.00 43.22 183 ILE A CA 1
ATOM 1476 C C . ILE A 1 183 ? -45.066 -1.666 -2.920 1.00 43.22 183 ILE A C 1
ATOM 1478 O O . ILE A 1 183 ? -45.189 -0.462 -2.720 1.00 43.22 183 ILE A O 1
ATOM 1482 N N . TRP A 1 184 ? -45.598 -2.253 -3.999 1.00 43.91 184 TRP A N 1
ATOM 1483 C CA . TRP A 1 184 ? -46.308 -1.515 -5.056 1.00 43.91 184 TRP A CA 1
ATOM 1484 C C . TRP A 1 184 ? -47.834 -1.725 -5.082 1.00 43.91 184 TRP A C 1
ATOM 1486 O O . TRP A 1 184 ? -48.520 -0.968 -5.763 1.00 43.91 184 TRP A O 1
ATOM 1496 N N . ASN A 1 185 ? -48.382 -2.674 -4.307 1.00 52.00 185 ASN A N 1
ATOM 1497 C CA . ASN A 1 185 ? -49.825 -2.989 -4.283 1.00 52.00 185 ASN A CA 1
ATOM 1498 C C . ASN A 1 185 ? -50.561 -2.618 -2.979 1.00 52.00 185 ASN A C 1
ATOM 1500 O O . ASN A 1 185 ? -51.762 -2.862 -2.864 1.00 52.00 185 ASN A O 1
ATOM 1504 N N . ALA A 1 186 ? -49.898 -1.994 -2.003 1.00 39.78 186 ALA A N 1
ATOM 1505 C CA . ALA A 1 186 ? -50.566 -1.473 -0.811 1.00 39.78 186 ALA A CA 1
ATOM 1506 C C . ALA A 1 186 ? -50.986 -0.007 -1.022 1.00 39.78 186 ALA A C 1
ATOM 1508 O O . ALA A 1 186 ? -50.245 0.930 -0.729 1.00 39.78 186 ALA A O 1
ATOM 1509 N N . GLY A 1 187 ? -52.196 0.178 -1.558 1.00 41.19 187 GLY A N 1
ATOM 1510 C CA . GLY A 1 187 ? -52.929 1.447 -1.516 1.00 41.19 187 GLY A CA 1
ATOM 1511 C C . GLY A 1 187 ? -53.217 1.928 -0.078 1.00 41.19 187 GLY A C 1
ATOM 1512 O O . GLY A 1 187 ? -52.904 1.243 0.895 1.00 41.19 187 GLY A O 1
ATOM 1513 N N . PRO A 1 188 ? -53.798 3.128 0.084 1.00 32.88 188 PRO A N 1
ATOM 1514 C CA . PRO A 1 188 ? -53.633 3.958 1.271 1.00 32.88 188 PRO A CA 1
ATOM 1515 C C . PRO A 1 188 ? -54.416 3.421 2.474 1.00 32.88 188 PRO A C 1
ATOM 1517 O O . PRO A 1 188 ? -55.638 3.310 2.425 1.00 32.88 188 PRO A O 1
ATOM 1520 N N . VAL A 1 189 ? -53.737 3.201 3.603 1.00 36.41 189 VAL A N 1
ATOM 1521 C CA . VAL A 1 189 ? -54.388 3.088 4.917 1.00 36.41 189 VAL A CA 1
ATOM 1522 C C . VAL A 1 189 ? -53.936 4.262 5.777 1.00 36.41 189 VAL A C 1
ATOM 1524 O O . VAL A 1 189 ? -53.037 4.174 6.604 1.00 36.41 189 VAL A O 1
ATOM 1527 N N . CYS A 1 190 ? -54.592 5.396 5.553 1.00 30.02 190 CYS A N 1
ATOM 1528 C CA . CYS A 1 190 ? -54.674 6.488 6.511 1.00 30.02 190 CYS A CA 1
ATOM 1529 C C . CYS A 1 190 ? -56.096 6.477 7.069 1.00 30.02 190 CYS A C 1
ATOM 1531 O O . CYS A 1 190 ? -56.996 6.976 6.399 1.00 30.02 190 CYS A O 1
ATOM 1533 N N . GLN A 1 191 ? -56.305 5.924 8.269 1.00 37.00 191 GLN A N 1
ATOM 1534 C CA . GLN A 1 191 ? -57.285 6.442 9.231 1.00 37.00 191 GLN A CA 1
ATOM 1535 C C . GLN A 1 191 ? -57.248 5.719 10.591 1.00 37.00 191 GLN A C 1
ATOM 1537 O O . GLN A 1 191 ? -57.568 4.544 10.699 1.00 37.00 191 GLN A O 1
ATOM 1542 N N . ARG A 1 192 ? -57.025 6.550 11.622 1.00 31.67 192 ARG A N 1
ATOM 1543 C CA . ARG A 1 192 ? -57.861 6.673 12.830 1.00 31.67 192 ARG A CA 1
ATOM 1544 C C . ARG A 1 192 ? -57.663 5.645 13.950 1.00 31.67 192 ARG A C 1
ATOM 1546 O O . ARG A 1 192 ? -58.267 4.586 13.934 1.00 31.67 192 ARG A O 1
ATOM 1553 N N . LEU A 1 193 ? -57.011 6.087 15.032 1.00 36.16 193 LEU A N 1
ATOM 1554 C CA . LEU A 1 193 ? -57.398 5.720 16.399 1.00 36.16 193 LEU A CA 1
ATOM 1555 C C . LEU A 1 193 ? -57.088 6.854 17.398 1.00 36.16 193 LEU A C 1
ATOM 1557 O O . LEU A 1 193 ? -55.948 7.145 17.737 1.00 36.16 193 LEU A O 1
ATOM 1561 N N . HIS A 1 194 ? -58.174 7.523 17.786 1.00 37.12 194 HIS A N 1
ATOM 1562 C CA . HIS A 1 194 ? -58.480 8.186 19.054 1.00 37.12 194 HIS A CA 1
ATOM 1563 C C . HIS A 1 194 ? -57.358 8.387 20.095 1.00 37.12 194 HIS A C 1
ATOM 1565 O O . HIS A 1 194 ? -56.976 7.455 20.796 1.00 37.12 194 HIS A O 1
ATOM 1571 N N . ARG A 1 195 ? -57.047 9.655 20.393 1.00 38.19 195 ARG A N 1
ATOM 1572 C CA . ARG A 1 195 ? -56.940 10.123 21.786 1.00 38.19 195 ARG A CA 1
ATOM 1573 C C . ARG A 1 195 ? -57.640 11.467 21.932 1.00 38.19 195 ARG A C 1
ATOM 1575 O O . ARG A 1 195 ? -57.252 12.456 21.320 1.00 38.19 195 ARG A O 1
ATOM 1582 N N . GLY A 1 196 ? -58.706 11.457 22.729 1.00 36.97 196 GLY A N 1
ATOM 1583 C CA . GLY A 1 196 ? -59.357 12.660 23.220 1.00 36.97 196 GLY A CA 1
ATOM 1584 C C . GLY A 1 196 ? -58.421 13.419 24.156 1.00 36.97 196 GLY A C 1
ATOM 1585 O O . GLY A 1 196 ? -57.727 12.824 24.976 1.00 36.97 196 GLY A O 1
ATOM 1586 N N . GLY A 1 197 ? -58.409 14.736 24.008 1.00 39.62 197 GLY A N 1
ATOM 1587 C CA . GLY A 1 197 ? -57.644 15.661 24.829 1.00 39.62 197 GLY A CA 1
ATOM 1588 C C . GLY A 1 197 ? -58.164 17.066 24.566 1.00 39.62 197 GLY A C 1
ATOM 1589 O O . GLY A 1 197 ? -58.087 17.580 23.459 1.00 39.62 197 GLY A O 1
ATOM 1590 N N . SER A 1 198 ? -58.801 17.619 25.580 1.00 40.94 198 SER A N 1
ATOM 1591 C CA . SER A 1 198 ? -59.574 18.853 25.635 1.00 40.94 198 SER A CA 1
ATOM 1592 C C . SER A 1 198 ? -58.858 20.153 25.223 1.00 40.94 198 SER A C 1
ATOM 1594 O O . SER A 1 198 ? -57.800 20.464 25.756 1.00 40.94 198 SER A O 1
ATOM 1596 N N . ARG A 1 199 ? 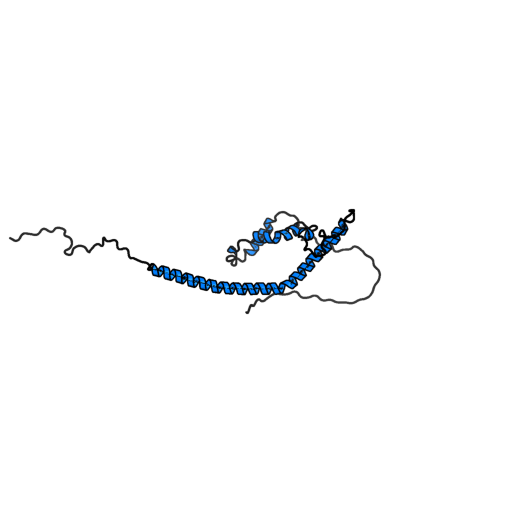-59.632 20.980 24.496 1.00 41.84 199 ARG A N 1
ATOM 1597 C CA . ARG A 1 199 ? -59.783 22.459 24.560 1.00 41.84 199 ARG A CA 1
ATOM 1598 C C . ARG A 1 199 ? -58.844 23.389 23.755 1.00 41.84 199 ARG A C 1
ATOM 1600 O O . ARG A 1 199 ? -57.712 23.028 23.469 1.00 41.84 199 ARG A O 1
ATOM 1607 N N . PRO A 1 200 ? -59.368 24.570 23.334 1.00 40.22 200 PRO A N 1
ATOM 1608 C CA . PRO A 1 200 ? -59.049 25.188 22.046 1.00 40.22 200 PRO A CA 1
ATOM 1609 C C . PRO A 1 200 ? -58.340 26.550 22.155 1.00 40.22 200 PRO A C 1
ATOM 1611 O O . PRO A 1 200 ? -58.460 27.251 23.156 1.00 40.22 200 PRO A O 1
ATOM 1614 N N . GLY A 1 201 ? -57.695 26.973 21.067 1.00 40.72 201 GLY A N 1
ATOM 1615 C CA . GLY A 1 201 ? -57.229 28.346 20.877 1.00 40.72 201 GLY A CA 1
ATOM 1616 C C . GLY A 1 201 ? -56.667 28.563 19.470 1.00 40.72 201 GLY A C 1
ATOM 1617 O O . GLY A 1 201 ? -55.749 27.854 19.087 1.00 40.72 201 GLY A O 1
ATOM 1618 N N . ALA A 1 202 ? -57.299 29.488 18.733 1.00 41.53 202 ALA A N 1
ATOM 1619 C CA . ALA A 1 202 ? -56.883 30.261 17.545 1.00 41.53 202 ALA A CA 1
ATOM 1620 C C . ALA A 1 202 ? -55.541 29.899 16.859 1.00 41.53 202 ALA A C 1
ATOM 1622 O O . ALA A 1 202 ? -54.518 29.795 17.513 1.00 41.53 202 ALA A O 1
ATOM 1623 N N . GLY A 1 203 ? -55.414 29.772 15.536 1.00 39.03 203 GLY A N 1
ATOM 1624 C CA . GLY A 1 203 ? -56.026 30.543 14.454 1.00 39.03 203 GLY A CA 1
ATOM 1625 C C . GLY A 1 203 ? -54.900 31.082 13.549 1.00 39.03 203 GLY A C 1
ATOM 1626 O O . GLY A 1 203 ? -53.920 31.600 14.071 1.00 39.03 203 GLY A O 1
ATOM 1627 N N . ALA A 1 204 ? -55.089 30.985 12.224 1.00 40.44 204 ALA A N 1
ATOM 1628 C CA . ALA A 1 204 ? -54.244 31.486 11.119 1.00 40.44 204 ALA A CA 1
ATOM 1629 C C . ALA A 1 204 ? -53.002 30.646 10.734 1.00 40.44 204 ALA A C 1
ATOM 1631 O O . ALA A 1 204 ? -52.342 30.085 11.594 1.00 40.44 204 ALA A O 1
ATOM 1632 N N . ALA A 1 205 ? -52.535 30.564 9.484 1.00 42.81 205 ALA A N 1
ATOM 1633 C CA . ALA A 1 205 ? -53.062 30.708 8.117 1.00 42.81 205 ALA A CA 1
ATOM 1634 C C . ALA A 1 205 ? -51.842 30.552 7.175 1.00 42.81 205 ALA A C 1
ATOM 1636 O O . ALA A 1 205 ? -50.789 31.096 7.487 1.00 42.81 205 ALA A O 1
ATOM 1637 N N . GLY A 1 206 ? -52.008 29.901 6.013 1.00 39.66 206 GLY A N 1
ATOM 1638 C CA . GLY A 1 206 ? -51.080 29.948 4.860 1.00 39.66 206 GLY A CA 1
ATOM 1639 C C . GLY A 1 206 ? -49.788 29.123 5.009 1.00 39.66 206 GLY A C 1
ATOM 1640 O O . GLY A 1 206 ? -49.139 29.150 6.037 1.00 39.66 206 GLY A O 1
ATOM 1641 N N . GLY A 1 207 ? -49.329 28.333 4.043 1.00 35.97 207 GLY A N 1
ATOM 1642 C CA . GLY A 1 207 ? -49.562 28.373 2.607 1.00 35.97 207 GLY A CA 1
ATOM 1643 C C . GLY A 1 207 ? -48.212 28.499 1.893 1.00 35.97 207 GLY A C 1
ATOM 1644 O O . GLY A 1 207 ? -47.433 29.380 2.231 1.00 35.97 207 GLY A O 1
ATOM 1645 N N . LEU A 1 208 ? -48.028 27.662 0.868 1.00 36.53 208 LEU A N 1
ATOM 1646 C CA . LEU A 1 208 ? -47.120 27.793 -0.282 1.00 36.53 208 LEU A CA 1
ATOM 1647 C C . LEU A 1 208 ? -45.926 26.825 -0.382 1.00 36.53 208 LEU A C 1
ATOM 1649 O O . LEU A 1 208 ? -44.977 26.798 0.392 1.00 36.53 208 LEU A O 1
ATOM 1653 N N . SER A 1 209 ? -46.074 26.049 -1.450 1.00 34.53 209 SER A N 1
ATOM 1654 C CA . SER A 1 209 ? -45.214 25.140 -2.192 1.00 34.53 209 SER A CA 1
ATOM 1655 C C . SER A 1 209 ? -44.109 25.831 -3.006 1.00 34.53 209 SER A C 1
ATOM 1657 O O . SER A 1 209 ? -44.096 27.051 -3.127 1.00 34.53 209 SER A O 1
ATOM 1659 N N . LEU A 1 210 ? -43.347 24.989 -3.723 1.00 38.44 210 LEU A N 1
ATOM 1660 C CA . LEU A 1 210 ? -42.366 25.253 -4.791 1.00 38.44 210 LEU A CA 1
ATOM 1661 C C . LEU A 1 210 ? -40.921 25.415 -4.259 1.00 38.44 210 LEU A C 1
ATOM 1663 O O . LEU A 1 210 ? -40.695 26.160 -3.323 1.00 38.44 210 LEU A O 1
ATOM 1667 N N . TRP A 1 211 ? -39.875 24.744 -4.748 1.00 34.00 211 TRP A N 1
ATOM 1668 C CA . TRP A 1 211 ? -39.491 24.400 -6.119 1.00 34.00 211 TRP A CA 1
ATOM 1669 C C . TRP A 1 211 ? -38.543 23.181 -6.119 1.00 34.00 211 TRP A C 1
ATOM 1671 O O . TRP A 1 211 ? -37.639 23.100 -5.291 1.00 34.00 211 TRP A O 1
ATOM 1681 N N . ALA A 1 212 ? -38.687 22.295 -7.109 1.00 34.03 212 ALA A N 1
ATOM 1682 C CA . ALA A 1 212 ? -37.674 21.328 -7.532 1.00 34.03 212 ALA A CA 1
ATOM 1683 C C . ALA A 1 212 ? -37.518 21.422 -9.059 1.00 34.03 212 ALA A C 1
ATOM 1685 O O . ALA A 1 212 ? -38.473 21.154 -9.781 1.00 34.03 212 ALA A O 1
ATOM 1686 N N . ALA A 1 213 ? -36.341 21.849 -9.526 1.00 41.38 213 ALA A N 1
ATOM 1687 C CA . ALA A 1 213 ? -35.807 21.807 -10.900 1.00 41.38 213 ALA A CA 1
ATOM 1688 C C . ALA A 1 213 ? -34.513 22.652 -10.884 1.00 41.38 213 ALA A C 1
ATOM 1690 O O . ALA A 1 213 ? -34.497 23.697 -10.251 1.00 41.38 213 ALA A O 1
ATOM 1691 N N . ALA A 1 214 ? -33.390 22.356 -11.528 1.00 39.22 214 ALA A N 1
ATOM 1692 C CA . ALA A 1 214 ? -32.955 21.275 -12.391 1.00 39.22 214 ALA A CA 1
ATOM 1693 C C . ALA A 1 214 ? -31.416 21.374 -12.468 1.00 39.22 214 ALA A C 1
ATOM 1695 O O . ALA A 1 214 ? -30.869 22.475 -12.513 1.00 39.22 214 ALA A O 1
ATOM 1696 N N . ALA A 1 215 ? -30.718 20.240 -12.519 1.00 36.06 215 ALA A N 1
ATOM 1697 C CA . ALA A 1 215 ? -29.286 20.192 -12.800 1.00 36.06 215 ALA A CA 1
ATOM 1698 C C . ALA A 1 215 ? -29.022 20.418 -14.299 1.00 36.06 215 ALA A C 1
ATOM 1700 O O . ALA A 1 215 ? -29.631 19.758 -15.140 1.00 36.06 215 ALA A O 1
ATOM 1701 N N . ARG A 1 216 ? -28.092 21.320 -14.635 1.00 39.16 216 ARG A N 1
ATOM 1702 C CA . ARG A 1 216 ? -27.426 21.412 -15.945 1.00 39.16 216 ARG A CA 1
ATOM 1703 C C . ARG A 1 216 ? -26.122 22.200 -15.794 1.00 39.16 216 ARG A C 1
ATOM 1705 O O . ARG A 1 216 ? -26.152 23.311 -15.285 1.00 39.16 216 ARG A O 1
ATOM 1712 N N . GLY A 1 217 ? -25.023 21.654 -16.314 1.00 40.06 217 GLY A N 1
ATOM 1713 C CA . GLY A 1 217 ? -23.865 22.454 -16.726 1.00 40.06 217 GLY A CA 1
ATOM 1714 C C . GLY A 1 217 ? -22.544 22.097 -16.056 1.00 40.06 217 GLY A C 1
ATOM 1715 O O . GLY A 1 217 ? -22.171 22.681 -15.048 1.00 40.06 217 GLY A O 1
ATOM 1716 N N . ALA A 1 218 ? -21.812 21.176 -16.677 1.00 37.56 218 ALA A N 1
ATOM 1717 C CA . ALA A 1 218 ? -20.381 20.999 -16.485 1.00 37.56 218 ALA A CA 1
ATOM 1718 C C . ALA A 1 218 ? -19.608 22.127 -17.185 1.00 37.56 218 ALA A C 1
ATOM 1720 O O . ALA A 1 218 ? -19.875 22.362 -18.358 1.00 37.56 218 ALA A O 1
ATOM 1721 N N . VAL A 1 219 ? -18.612 22.725 -16.522 1.00 43.31 219 VAL A N 1
ATOM 1722 C CA . VAL A 1 219 ? -17.381 23.251 -17.143 1.00 43.31 219 VAL A CA 1
ATOM 1723 C C . VAL A 1 219 ? -16.257 23.162 -16.103 1.00 43.31 219 VAL A C 1
ATOM 1725 O O . VAL A 1 219 ? -16.358 23.729 -15.018 1.00 43.31 219 VAL A O 1
ATOM 1728 N N . ARG A 1 220 ? -15.196 22.421 -16.440 1.00 32.72 220 ARG A N 1
ATOM 1729 C CA . ARG A 1 220 ? -13.887 22.454 -15.775 1.00 32.72 220 ARG A CA 1
ATOM 1730 C C . ARG A 1 220 ? -13.058 23.602 -16.350 1.00 32.72 220 ARG A C 1
ATOM 1732 O O . ARG A 1 220 ? -13.021 23.762 -17.568 1.00 32.72 220 ARG A O 1
ATOM 1739 N N . SER A 1 221 ? -12.313 24.283 -15.488 1.00 40.38 221 SER A N 1
ATOM 1740 C CA . SER A 1 221 ? -11.137 25.081 -15.848 1.00 40.38 221 SER A CA 1
ATOM 1741 C C . SER A 1 221 ? -10.243 25.250 -14.617 1.00 40.38 221 SER A C 1
ATOM 1743 O O . SER A 1 221 ? -10.560 26.058 -13.746 1.00 40.38 221 SER A O 1
ATOM 1745 N N . CYS A 1 222 ? -9.216 24.401 -14.542 1.00 40.56 222 CYS A N 1
ATOM 1746 C CA . CYS A 1 222 ? -7.835 24.592 -14.072 1.00 40.56 222 CYS A CA 1
ATOM 1747 C C . CYS A 1 222 ? -7.194 23.206 -13.934 1.00 40.56 222 CYS A C 1
ATOM 1749 O O . CYS A 1 222 ? -7.884 22.294 -13.422 1.00 40.56 222 CYS A O 1
#

Foldseek 3Di:
DDDDDDDDDDAPPVHDDDDPPDDDDDPDDDDPVVVVVVVVVVVVVVVVVVVVVVVVVVVVVVVVVVVVVVCVVVVVVVVVVLQVVLLVVLLVVCCVVCVPPPPDDRPDDPDPDPDDDRDDLCSRCVPPDPVVSCCVVCVVVVVVVPDDPPVPPVPPPPDPCPVVVVVVVVVVVPPDDDDVVVVPPDDDPDDDDDDDDDDDDDDDDDDDDDDDDDDDDDDDDD

Radius of gyration: 42.8 Å; Cα contacts (8 Å, |Δi|>4): 26; chains: 1; bounding box: 108×60×137 Å

Sequence (222 aa):
MAASKVKQDMPPPGGYGPIDYKRNLPRRGLSGYSMLAIGIGTLIYGHWSIMKWNRERRRLQIEDFEARIALLPLLQAETDRRTLQMLRENLEEEAIIMKDVPDWKVGESVFHTTRWVPPLIGELYGLRTTEEALHASHGFMWALELQPPLADMGRAELSSNATTSLVQRRKQAWGRQSWLEQIWNAGPVCQRLHRGGSRPGAGAAGGLSLWAAAARGAVRSC

pLDDT: mean 75.82, std 24.49, range [30.02, 98.62]

Solvent-accessible surface area (backbone atoms only — not comparable to full-atom values): 15112 Å² total; per-residue (Å²): 139,92,80,89,84,84,91,72,98,65,74,59,98,82,57,76,80,89,76,83,84,68,88,78,78,77,92,76,76,76,53,73,68,56,50,52,52,51,50,52,51,52,49,54,52,50,53,52,52,49,52,56,49,55,53,50,55,50,52,53,51,48,52,55,48,51,56,46,62,72,46,43,66,59,54,50,54,52,50,53,52,54,53,52,49,42,49,51,51,49,50,55,50,46,50,66,71,48,70,84,49,85,95,68,63,81,85,65,70,91,57,99,59,93,68,92,71,86,77,52,72,63,72,60,33,65,87,51,58,68,67,61,37,48,43,72,74,41,40,72,64,54,52,58,73,68,49,71,71,78,82,57,71,87,73,57,90,83,48,97,61,55,71,60,49,56,58,53,50,60,60,57,76,62,79,80,71,93,63,76,67,61,77,78,67,69,73,88,87,85,81,87,83,88,80,91,79,87,87,88,79,88,83,90,79,87,85,87,84,88,89,89,87,80,92,82,84,89,82,89,88,133